Protein AF-A0A1V5R7X0-F1 (afdb_monomer_lite)

Foldseek 3Di:
DFAFDPPFAAEDAAQDPLSVVVCVVVCVVVVCVVNVYDYDYHDCDLQQQDHPDQDDAAAEEEDCHDDFPQCRSPHNRYGYHYDHPLQRVLCRRVVHRDDPVSSCVVVVVPVVPDPDDDDPPPPPPPPSPDPPPPCPPVNVVVVDDPCPDCPDDPVPPPPPPPPPPVPPQVQVVVQKQKDFEDEEEEPAALCQQQPSVPLPPDDDLLVLLQRGNCNPDVCPSVPQDARYEYQYEEAHHDDDLRLSSLSNCVSSRQQEYEYCYYDPSNCQSCLQQLRHYFNFVPCSVPDDGGFMWMQRLPQQWIQTPVGITHTDHDDPVSVLQNNLNHDVSSVVVVVVD

Secondary structure (DSSP, 8-state):
---PPTT---EE--SSHHHHHHHHHTTHHHHHHHTTPEEPPSS-GGGGT-STTPPPTT-EEEESSS---TTTTS-TTSEEEE--HHHHHHHHHHTS---HHHHHHHHTTTTTS--S---TT---------------HHHHHHHS---SS----TTS------S--------TTSSEEEEEEEE--S--BHHHHTTGGGTTT---HHHHHHTTTTTT-TTHHHH--TT-EEEE-SSBTBS---THHHHHHHHTT--EEEES-B-HHHHHHHHHTT-EEEE-HHHHHHPPTT-EEEEETTTTEEEETTEEEE-PPPPHHHHHHHHTTSHHHHHHHHHT-

Structure (mmCIF, N/CA/C/O backbone):
data_AF-A0A1V5R7X0-F1
#
_entry.id   AF-A0A1V5R7X0-F1
#
loop_
_atom_site.group_PDB
_atom_site.id
_atom_site.type_symbol
_atom_site.label_atom_id
_atom_site.label_alt_id
_atom_site.label_comp_id
_atom_site.label_asym_id
_atom_site.label_entity_id
_atom_site.label_seq_id
_atom_site.pdbx_PDB_ins_code
_atom_site.Cartn_x
_atom_site.Cartn_y
_atom_site.Cartn_z
_atom_site.occupancy
_atom_site.B_iso_or_equiv
_atom_site.auth_seq_id
_atom_site.auth_comp_id
_atom_site.auth_asym_id
_atom_site.auth_atom_id
_atom_site.pdbx_PDB_model_num
ATOM 1 N N . MET A 1 1 ? 22.009 -5.375 -35.726 1.00 74.19 1 MET A N 1
ATOM 2 C CA . MET A 1 1 ? 21.582 -4.979 -34.366 1.00 74.19 1 MET A CA 1
ATOM 3 C C . MET A 1 1 ? 20.075 -5.157 -34.287 1.00 74.19 1 MET A C 1
ATOM 5 O O . MET A 1 1 ? 19.435 -4.968 -35.311 1.00 74.19 1 MET A O 1
ATOM 9 N N . ARG A 1 2 ? 19.516 -5.609 -33.159 1.00 87.94 2 ARG A N 1
ATOM 10 C CA . ARG A 1 2 ? 18.056 -5.739 -33.025 1.00 87.94 2 ARG A CA 1
ATOM 11 C C . ARG A 1 2 ? 17.472 -4.472 -32.423 1.00 87.94 2 ARG A C 1
ATOM 13 O O . ARG A 1 2 ? 18.117 -3.864 -31.575 1.00 87.94 2 ARG A O 1
ATOM 20 N N . HIS A 1 3 ? 16.271 -4.129 -32.865 1.00 95.62 3 HIS A N 1
ATOM 21 C CA . HIS A 1 3 ? 15.530 -2.968 -32.397 1.00 95.62 3 HIS A CA 1
ATOM 22 C C . HIS A 1 3 ? 14.325 -3.407 -31.568 1.00 95.62 3 HIS A C 1
ATOM 24 O O . HIS A 1 3 ? 13.852 -4.538 -31.701 1.00 95.62 3 HIS A O 1
ATOM 30 N N . VAL A 1 4 ? 13.863 -2.510 -30.704 1.00 97.19 4 VAL A N 1
ATOM 31 C CA . VAL A 1 4 ? 12.574 -2.624 -30.022 1.00 97.19 4 VAL A CA 1
ATOM 32 C C . VAL A 1 4 ? 11.475 -2.723 -31.085 1.00 97.19 4 VAL A C 1
ATOM 34 O O . VAL A 1 4 ? 11.521 -2.013 -32.091 1.00 97.19 4 VAL A O 1
ATOM 37 N N . ALA A 1 5 ? 10.527 -3.637 -30.886 1.00 97.50 5 ALA A N 1
ATOM 38 C CA . ALA A 1 5 ? 9.441 -3.871 -31.830 1.00 97.50 5 ALA A CA 1
ATOM 39 C C . ALA A 1 5 ? 8.524 -2.645 -31.966 1.00 97.50 5 ALA A C 1
ATOM 41 O O . ALA A 1 5 ? 8.326 -1.886 -31.014 1.00 97.50 5 ALA A O 1
ATOM 42 N N . GLU A 1 6 ? 7.911 -2.483 -33.140 1.00 95.88 6 GLU A N 1
ATOM 43 C CA . GLU A 1 6 ? 6.892 -1.457 -33.357 1.00 95.88 6 GLU A CA 1
ATOM 44 C C . GLU A 1 6 ? 5.726 -1.625 -32.367 1.00 95.88 6 GLU A C 1
ATOM 46 O O . GLU A 1 6 ? 5.343 -2.741 -32.011 1.00 95.88 6 GLU A O 1
ATOM 51 N N . GLY A 1 7 ? 5.195 -0.509 -31.862 1.00 94.25 7 GLY A N 1
ATOM 52 C CA . GLY A 1 7 ? 4.147 -0.516 -30.836 1.00 94.25 7 GLY A CA 1
ATOM 53 C C . GLY A 1 7 ? 4.630 -0.884 -29.426 1.00 94.25 7 GLY A C 1
ATOM 54 O O . GLY A 1 7 ? 3.822 -0.912 -28.503 1.00 94.25 7 GLY A O 1
ATOM 55 N N . THR A 1 8 ? 5.931 -1.130 -29.230 1.00 96.12 8 THR A N 1
ATOM 56 C CA . THR A 1 8 ? 6.534 -1.406 -27.918 1.00 96.12 8 THR A CA 1
ATOM 57 C C . THR A 1 8 ? 7.461 -0.272 -27.499 1.00 96.12 8 THR A C 1
ATOM 59 O O . THR A 1 8 ? 8.187 0.291 -28.315 1.00 96.12 8 THR A O 1
ATOM 62 N N . ARG A 1 9 ? 7.481 0.048 -26.201 1.00 95.69 9 ARG A N 1
ATOM 63 C CA . ARG A 1 9 ? 8.477 0.948 -25.607 1.00 95.69 9 ARG A CA 1
ATOM 64 C C . ARG A 1 9 ? 9.362 0.189 -24.628 1.00 95.69 9 ARG A C 1
ATOM 66 O O . ARG A 1 9 ? 8.873 -0.616 -23.841 1.00 95.69 9 ARG A O 1
ATOM 73 N N . LEU A 1 10 ? 10.661 0.478 -24.653 1.00 96.88 10 LEU A N 1
ATOM 74 C CA . LEU A 1 10 ? 11.630 -0.043 -23.691 1.00 96.88 10 LEU A CA 1
ATOM 75 C C . LEU A 1 10 ? 12.210 1.113 -22.881 1.00 96.88 10 LEU A C 1
ATOM 77 O O . LEU A 1 10 ? 12.800 2.030 -23.447 1.00 96.88 10 LEU A O 1
ATOM 81 N N . LEU A 1 11 ? 12.065 1.043 -21.561 1.00 96.44 11 LEU A N 1
ATOM 82 C CA . LEU A 1 11 ? 12.671 1.979 -20.621 1.00 96.44 11 LEU A CA 1
ATOM 83 C C . LEU A 1 11 ? 13.889 1.320 -19.974 1.00 96.44 11 LEU A C 1
ATOM 85 O O . LEU A 1 11 ? 13.771 0.246 -19.385 1.00 96.44 11 LEU A O 1
ATOM 89 N N . VAL A 1 12 ? 15.043 1.979 -20.047 1.00 96.81 12 VAL A N 1
ATOM 90 C CA . VAL A 1 12 ? 16.251 1.588 -19.310 1.00 96.81 12 VAL A CA 1
ATOM 91 C C . VAL A 1 12 ? 16.515 2.647 -18.252 1.00 96.81 12 VAL A C 1
ATOM 93 O O . VAL A 1 12 ? 16.687 3.819 -18.572 1.00 96.81 12 VAL A O 1
ATOM 96 N N . ILE A 1 13 ? 16.510 2.243 -16.983 1.00 96.00 13 ILE A N 1
ATOM 97 C CA . ILE A 1 13 ? 16.671 3.147 -15.841 1.00 96.00 13 ILE A CA 1
ATOM 98 C C . ILE A 1 13 ? 17.815 2.612 -14.977 1.00 96.00 13 ILE A C 1
ATOM 100 O O . ILE A 1 13 ? 17.648 1.577 -14.328 1.00 96.00 13 ILE A O 1
ATOM 104 N N . PRO A 1 14 ? 18.989 3.264 -14.989 1.00 95.31 14 PRO A N 1
ATOM 105 C CA . PRO A 1 14 ? 20.109 2.868 -14.144 1.00 95.31 14 PRO A CA 1
ATOM 106 C C . PRO A 1 14 ? 19.766 2.986 -12.655 1.00 95.31 14 PRO A C 1
ATOM 108 O O . PRO A 1 14 ? 19.018 3.872 -12.243 1.00 95.31 14 PRO A O 1
ATOM 111 N N . ALA A 1 15 ? 20.345 2.118 -11.827 1.00 92.62 15 ALA A N 1
ATOM 112 C CA . ALA A 1 15 ? 20.087 2.130 -10.386 1.00 92.62 15 ALA A CA 1
ATOM 113 C C . ALA A 1 15 ? 20.722 3.337 -9.668 1.00 92.62 15 ALA A C 1
ATOM 115 O O . ALA A 1 15 ? 20.210 3.780 -8.641 1.00 92.62 15 ALA A O 1
ATOM 116 N N . SER A 1 16 ? 21.823 3.871 -10.203 1.00 94.31 16 SER A N 1
ATOM 117 C CA . SER A 1 16 ? 22.532 5.031 -9.660 1.00 94.31 16 SER A CA 1
ATOM 118 C C . SER A 1 16 ? 23.310 5.772 -10.751 1.00 94.31 16 SER A C 1
ATOM 120 O O . SER A 1 16 ? 23.430 5.288 -11.882 1.00 94.31 16 SER A O 1
ATOM 122 N N . SER A 1 17 ? 23.841 6.947 -10.412 1.00 94.94 17 SER A N 1
ATOM 123 C CA . SER A 1 17 ? 24.708 7.724 -11.304 1.00 94.94 17 SER A CA 1
ATOM 124 C C . SER A 1 17 ? 25.997 6.976 -11.650 1.00 94.94 17 SER A C 1
ATOM 126 O O . SER A 1 17 ? 26.455 7.041 -12.784 1.00 94.94 17 SER A O 1
ATOM 128 N N . GLU A 1 18 ? 26.552 6.212 -10.711 1.00 95.94 18 GLU A N 1
ATOM 129 C CA . GLU A 1 18 ? 27.753 5.402 -10.925 1.00 95.94 18 GLU A CA 1
ATOM 130 C C . GLU A 1 18 ? 27.483 4.236 -11.881 1.00 95.94 18 GLU A C 1
ATOM 132 O O . GLU A 1 18 ? 28.269 3.994 -12.793 1.00 95.94 18 GLU A O 1
ATOM 137 N N . VAL A 1 19 ? 26.339 3.555 -11.733 1.00 95.19 19 VAL A N 1
ATOM 138 C CA . VAL A 1 19 ? 25.926 2.496 -12.670 1.00 95.19 19 VAL A CA 1
ATOM 139 C C . VAL A 1 19 ? 25.692 3.072 -14.066 1.00 95.19 19 VAL A C 1
ATOM 141 O O . VAL A 1 19 ? 26.074 2.450 -15.055 1.00 95.19 19 VAL A O 1
ATOM 144 N N . LEU A 1 20 ? 25.088 4.262 -14.163 1.00 96.56 20 LEU A N 1
ATOM 145 C CA . LEU A 1 20 ? 24.938 4.961 -15.439 1.00 96.56 20 LEU A CA 1
ATOM 146 C C . LEU A 1 20 ? 26.304 5.263 -16.071 1.00 96.56 20 LEU A C 1
ATOM 148 O O . LEU A 1 20 ? 26.493 4.972 -17.249 1.00 96.56 20 LEU A O 1
ATOM 152 N N . GLN A 1 21 ? 27.248 5.804 -15.298 1.00 95.75 21 GLN A N 1
ATOM 153 C CA . GLN A 1 21 ? 28.589 6.138 -15.775 1.00 95.75 21 GLN A CA 1
ATOM 154 C C . GLN A 1 21 ? 29.337 4.895 -16.274 1.00 95.75 21 GLN A C 1
ATOM 156 O O . GLN A 1 21 ? 29.816 4.882 -17.407 1.00 95.75 21 GLN A O 1
ATOM 161 N N . ALA A 1 22 ? 29.346 3.814 -15.491 1.00 95.19 22 ALA A N 1
ATOM 162 C CA . ALA A 1 22 ? 29.967 2.553 -15.891 1.00 95.19 22 ALA A CA 1
ATOM 163 C C . ALA A 1 22 ? 29.320 1.969 -17.162 1.00 95.19 22 ALA A C 1
ATOM 165 O O . ALA A 1 22 ? 30.008 1.493 -18.064 1.00 95.19 22 ALA A O 1
ATOM 166 N N . ALA A 1 23 ? 27.989 2.043 -17.280 1.00 95.62 23 ALA A N 1
ATOM 167 C CA . ALA A 1 23 ? 27.269 1.578 -18.465 1.00 95.62 23 ALA A CA 1
ATOM 168 C C . ALA A 1 23 ? 27.514 2.456 -19.708 1.00 95.62 23 ALA A C 1
ATOM 170 O O . ALA A 1 23 ? 27.437 1.953 -20.833 1.00 95.62 23 ALA A O 1
ATOM 171 N N . LEU A 1 24 ? 27.779 3.756 -19.531 1.00 95.12 24 LEU A N 1
ATOM 172 C CA . LEU A 1 24 ? 28.192 4.662 -20.607 1.00 95.12 24 LEU A CA 1
ATOM 173 C C . LEU A 1 24 ? 29.595 4.306 -21.103 1.00 95.12 24 LEU A C 1
ATOM 175 O O . LEU A 1 24 ? 29.776 4.119 -22.304 1.00 95.12 24 LEU A O 1
ATOM 179 N N . GLU A 1 25 ? 30.553 4.156 -20.188 1.00 96.12 25 GLU A N 1
ATOM 180 C CA . GLU A 1 25 ? 31.944 3.799 -20.498 1.00 96.12 25 GLU A CA 1
ATOM 181 C C . GLU A 1 25 ? 32.047 2.433 -21.188 1.00 96.12 25 GLU A C 1
ATOM 183 O O . GLU A 1 25 ? 32.774 2.286 -22.169 1.00 96.12 25 GLU A O 1
ATOM 188 N N . ALA A 1 26 ? 31.244 1.457 -20.754 1.00 95.19 26 ALA A N 1
ATOM 189 C CA . ALA A 1 26 ? 31.149 0.142 -21.387 1.00 95.19 26 ALA A CA 1
ATOM 190 C C . ALA A 1 26 ? 30.379 0.141 -22.728 1.00 95.19 26 ALA A C 1
ATOM 192 O O . ALA A 1 26 ? 30.278 -0.894 -23.388 1.00 95.19 26 ALA A O 1
ATOM 193 N N . GLY A 1 27 ? 29.787 1.269 -23.142 1.00 96.00 27 GLY A N 1
ATOM 194 C CA . GLY A 1 27 ? 29.009 1.384 -24.382 1.00 96.00 27 GLY A CA 1
ATOM 195 C C . GLY A 1 27 ? 27.621 0.722 -24.343 1.00 96.00 27 GLY A C 1
ATOM 196 O O . GLY A 1 27 ? 26.934 0.641 -25.370 1.00 96.00 27 GLY A O 1
ATOM 197 N N . TYR A 1 28 ? 27.161 0.268 -23.174 1.00 95.81 28 TYR A N 1
ATOM 198 C CA . TYR A 1 28 ? 25.848 -0.360 -23.006 1.00 95.81 28 TYR A CA 1
ATOM 199 C C . TYR A 1 28 ? 24.712 0.631 -23.238 1.00 95.81 28 TYR A C 1
ATOM 201 O O . TYR A 1 28 ? 23.744 0.301 -23.921 1.00 95.81 28 TYR A O 1
ATOM 209 N N . ILE A 1 29 ? 24.839 1.867 -22.747 1.00 96.81 29 ILE A N 1
ATOM 210 C CA . ILE A 1 29 ? 23.821 2.901 -22.981 1.00 96.81 29 ILE A CA 1
ATOM 211 C C . ILE A 1 29 ? 23.680 3.201 -24.474 1.00 96.81 29 ILE A C 1
ATOM 213 O O . ILE A 1 29 ? 22.563 3.206 -24.988 1.00 96.81 29 ILE A O 1
ATOM 217 N N . THR A 1 30 ? 24.794 3.350 -25.194 1.00 95.75 30 THR A N 1
ATOM 218 C CA . THR A 1 30 ? 24.786 3.528 -26.655 1.00 95.75 30 THR A CA 1
ATOM 219 C C . THR A 1 30 ? 24.084 2.361 -27.347 1.00 95.75 30 THR A C 1
ATOM 221 O O . THR A 1 30 ? 23.293 2.571 -28.265 1.00 95.75 30 THR A O 1
ATOM 224 N N . THR A 1 31 ? 24.310 1.135 -26.865 1.00 95.62 31 THR A N 1
ATOM 225 C CA . THR A 1 31 ? 23.639 -0.066 -27.378 1.00 95.62 31 THR A CA 1
ATOM 226 C C . THR A 1 31 ? 22.122 0.001 -27.172 1.00 95.62 31 THR A C 1
ATOM 228 O O . THR A 1 31 ? 21.363 -0.247 -28.107 1.00 95.62 31 THR A O 1
ATOM 231 N N . PHE A 1 32 ? 21.652 0.369 -25.980 1.00 96.19 32 PHE A N 1
ATOM 232 C CA . PHE A 1 32 ? 20.217 0.484 -25.706 1.00 96.19 32 PHE A CA 1
ATOM 233 C C . PHE A 1 32 ? 19.551 1.606 -26.508 1.00 96.19 32 PHE A C 1
ATOM 235 O O . PHE A 1 32 ? 18.485 1.389 -27.084 1.00 96.19 32 PHE A O 1
ATOM 242 N N . LEU A 1 33 ? 20.191 2.773 -26.608 1.00 96.56 33 LEU A N 1
ATOM 243 C CA . LEU A 1 33 ? 19.673 3.899 -27.388 1.00 96.56 33 LEU A CA 1
ATOM 244 C C . LEU A 1 33 ? 19.570 3.551 -28.878 1.00 96.56 33 LEU A C 1
ATOM 246 O O . LEU A 1 33 ? 18.531 3.780 -29.490 1.0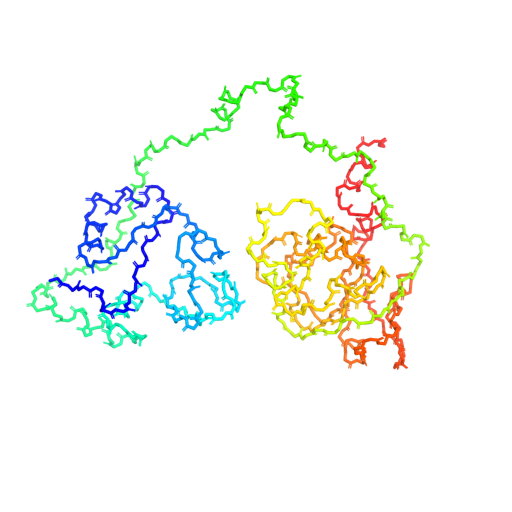0 96.56 33 LEU A O 1
ATOM 250 N N . ALA A 1 34 ? 20.600 2.924 -29.454 1.00 96.25 34 ALA A N 1
ATOM 251 C CA . ALA A 1 34 ? 20.571 2.492 -30.850 1.00 96.25 34 ALA A CA 1
ATOM 252 C C . ALA A 1 34 ? 19.519 1.398 -31.115 1.00 96.25 34 ALA A C 1
ATOM 254 O O . ALA A 1 34 ? 18.987 1.317 -32.220 1.00 96.25 34 ALA A O 1
ATOM 255 N N . ALA A 1 35 ? 19.160 0.592 -30.110 1.00 96.50 35 ALA A N 1
ATOM 256 C CA . ALA A 1 35 ? 18.052 -0.359 -30.204 1.00 96.50 35 ALA A CA 1
ATOM 257 C C . ALA A 1 35 ? 16.663 0.312 -30.143 1.00 96.50 35 ALA A C 1
ATOM 259 O O . ALA A 1 35 ? 15.668 -0.357 -30.407 1.00 96.50 35 ALA A O 1
ATOM 260 N N . GLY A 1 36 ? 16.571 1.610 -29.836 1.00 96.75 36 GLY A N 1
ATOM 261 C CA . GLY A 1 36 ? 15.307 2.345 -29.702 1.00 96.75 36 GLY A CA 1
ATOM 262 C C . GLY A 1 36 ? 14.765 2.411 -28.271 1.00 96.75 36 GLY A C 1
ATOM 263 O O . GLY A 1 36 ? 13.594 2.729 -28.074 1.00 96.75 36 GLY A O 1
ATOM 264 N N . ALA A 1 37 ? 15.586 2.099 -27.263 1.00 96.81 37 ALA A N 1
ATOM 265 C CA . ALA A 1 37 ? 15.199 2.279 -25.870 1.00 96.81 37 ALA A CA 1
ATOM 266 C C . ALA A 1 37 ? 15.238 3.758 -25.459 1.00 96.81 37 ALA A C 1
ATOM 268 O O . ALA A 1 37 ? 16.035 4.547 -25.965 1.00 96.81 37 ALA A O 1
ATOM 269 N N . MET A 1 38 ? 14.420 4.112 -24.474 1.00 95.56 38 MET A N 1
ATOM 270 C CA . MET A 1 38 ? 14.446 5.412 -23.814 1.00 95.56 38 MET A CA 1
ATOM 271 C C . MET A 1 38 ? 15.203 5.293 -22.488 1.00 95.56 38 MET A C 1
ATOM 273 O O . MET A 1 38 ? 14.965 4.371 -21.704 1.00 95.56 38 MET A O 1
ATOM 277 N N . LEU A 1 39 ? 16.106 6.238 -22.231 1.00 95.19 39 LEU A N 1
ATOM 278 C CA . LEU A 1 39 ? 16.883 6.301 -20.995 1.00 95.19 39 LEU A CA 1
ATOM 279 C C . LEU A 1 39 ? 16.151 7.157 -19.954 1.00 95.19 39 LEU A C 1
ATOM 281 O O . LEU A 1 39 ? 15.844 8.320 -20.210 1.00 95.19 39 LEU A O 1
ATOM 285 N N . GLY A 1 40 ? 15.885 6.591 -18.778 1.00 92.75 40 GLY A N 1
ATOM 286 C CA . GLY A 1 40 ? 15.382 7.336 -17.625 1.00 92.75 40 GLY A CA 1
ATOM 287 C C . GLY A 1 40 ? 16.507 7.858 -16.732 1.00 92.75 40 GLY A C 1
ATOM 288 O O . GLY A 1 40 ? 17.641 7.379 -16.777 1.00 92.75 40 GLY A O 1
ATOM 289 N N . THR A 1 41 ? 16.185 8.829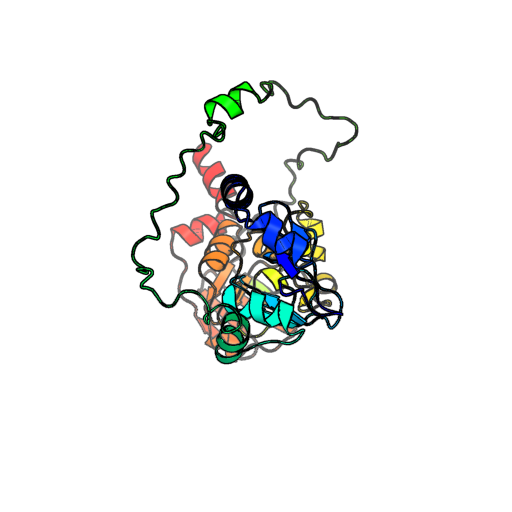 -15.877 1.00 92.00 41 THR A N 1
ATOM 290 C CA . THR A 1 41 ? 17.116 9.312 -14.847 1.00 92.00 41 THR A CA 1
ATOM 291 C C . THR A 1 41 ? 17.370 8.221 -13.806 1.00 92.00 41 THR A C 1
ATOM 293 O O . THR A 1 41 ? 16.399 7.563 -13.416 1.00 92.00 41 THR A O 1
ATOM 296 N N . PRO A 1 42 ? 18.601 8.071 -13.286 1.00 94.06 42 PRO A N 1
ATOM 297 C CA . PRO A 1 42 ? 18.871 7.096 -12.241 1.00 94.06 42 PRO A CA 1
ATOM 298 C C . PRO A 1 42 ? 17.925 7.232 -11.043 1.00 94.06 42 PRO A C 1
ATOM 300 O O . PRO A 1 42 ? 17.714 8.334 -10.533 1.00 94.06 42 PRO A O 1
ATOM 303 N N . GLY A 1 43 ? 17.331 6.118 -10.613 1.00 89.88 43 GLY A N 1
ATOM 304 C CA . GLY A 1 43 ? 16.359 6.099 -9.521 1.00 89.88 43 GLY A CA 1
ATOM 305 C C . GLY A 1 43 ? 15.218 5.108 -9.736 1.00 89.88 43 GLY A C 1
ATOM 306 O O . GLY A 1 43 ? 15.305 4.181 -10.534 1.00 89.88 43 GLY A O 1
ATOM 307 N N . CYS A 1 44 ? 14.122 5.294 -8.997 1.00 88.75 44 CYS A N 1
ATOM 308 C CA . CYS A 1 44 ? 13.013 4.334 -8.987 1.00 88.75 44 CYS A CA 1
ATOM 309 C C . CYS A 1 44 ? 12.163 4.348 -10.270 1.00 88.75 44 CYS A C 1
ATOM 311 O O . CYS A 1 44 ? 11.638 3.307 -10.666 1.00 88.75 44 CYS A O 1
ATOM 313 N N . GLY A 1 45 ? 11.985 5.517 -10.897 1.00 89.62 45 GLY A N 1
ATOM 314 C CA . GLY A 1 45 ? 11.132 5.672 -12.078 1.00 89.62 45 GLY A CA 1
ATOM 315 C C . GLY A 1 45 ? 9.697 5.140 -11.872 1.00 89.62 45 GLY A C 1
ATOM 316 O O . GLY A 1 45 ? 9.157 5.246 -10.763 1.00 89.62 45 GLY A O 1
ATOM 317 N N . PRO A 1 46 ? 9.089 4.500 -12.890 1.00 91.38 46 PRO A N 1
ATOM 318 C CA . PRO A 1 46 ? 7.706 4.036 -12.830 1.00 91.38 46 PRO A CA 1
ATOM 319 C C . PRO A 1 46 ? 7.498 2.856 -11.874 1.00 91.38 46 PRO A C 1
ATOM 321 O O . PRO A 1 46 ? 6.360 2.565 -11.526 1.00 91.38 46 PRO A O 1
ATOM 324 N N . CYS A 1 47 ? 8.560 2.212 -11.368 1.00 90.12 47 CYS A N 1
ATOM 325 C CA . CYS A 1 47 ? 8.470 1.097 -10.410 1.00 90.12 47 CYS A CA 1
ATOM 326 C C . CYS A 1 47 ? 7.667 1.445 -9.140 1.00 90.12 47 CYS A C 1
ATOM 328 O O . CYS A 1 47 ? 7.049 0.575 -8.518 1.00 90.12 47 CYS A O 1
ATOM 330 N N . MET A 1 48 ? 7.682 2.718 -8.739 1.00 86.44 48 MET A N 1
ATOM 331 C CA . MET A 1 48 ? 6.926 3.234 -7.592 1.00 86.44 48 MET A CA 1
ATOM 332 C C . MET A 1 48 ? 5.681 4.043 -7.980 1.00 86.44 48 MET A C 1
ATOM 334 O O . MET A 1 48 ? 5.078 4.649 -7.097 1.00 86.44 48 MET A O 1
ATOM 338 N N . GLY A 1 49 ? 5.340 4.070 -9.271 1.00 86.56 49 GLY A N 1
ATOM 339 C CA . GLY A 1 49 ? 4.186 4.775 -9.823 1.00 86.56 49 GLY A CA 1
ATOM 340 C C . GLY A 1 49 ? 4.360 6.268 -10.057 1.00 86.56 49 GLY A C 1
ATOM 341 O O . GLY A 1 49 ? 3.367 6.978 -10.137 1.00 86.56 49 GLY A O 1
ATOM 342 N N . ASN A 1 50 ? 5.605 6.730 -10.191 1.00 81.94 50 ASN A N 1
ATOM 343 C CA . ASN A 1 50 ? 5.949 8.127 -10.438 1.00 81.94 50 ASN A CA 1
ATOM 344 C C . ASN A 1 50 ? 6.866 8.258 -11.662 1.00 81.94 50 ASN A C 1
ATOM 346 O O . ASN A 1 50 ? 7.427 7.273 -12.140 1.00 81.94 50 ASN A O 1
ATOM 350 N N . HIS A 1 51 ? 7.103 9.505 -12.081 1.00 83.06 51 HIS A N 1
ATOM 351 C CA . HIS A 1 51 ? 8.086 9.871 -13.108 1.00 83.06 51 HIS A CA 1
ATOM 352 C C . HIS A 1 51 ? 7.764 9.333 -14.518 1.00 83.06 51 HIS A C 1
ATOM 354 O O . HIS A 1 51 ? 6.688 8.797 -14.779 1.00 83.06 51 HIS A O 1
ATOM 360 N N . LEU A 1 52 ? 8.684 9.539 -15.463 1.00 84.56 52 LEU A N 1
ATOM 361 C CA . LEU A 1 52 ? 8.561 9.107 -16.850 1.00 84.56 52 LEU A CA 1
ATOM 362 C C . LEU A 1 52 ? 8.417 7.582 -16.936 1.00 84.56 52 LEU A C 1
ATOM 364 O O . LEU A 1 52 ? 9.253 6.839 -16.424 1.00 84.56 52 LEU A O 1
ATOM 368 N N . GLY A 1 53 ? 7.385 7.130 -17.651 1.00 88.94 53 GLY A N 1
ATOM 369 C CA . GLY A 1 53 ? 7.154 5.709 -17.910 1.00 88.94 53 GLY A CA 1
ATOM 370 C C . GLY A 1 53 ? 5.954 5.097 -17.194 1.00 88.94 53 GLY A C 1
ATOM 371 O O . GLY A 1 53 ? 5.799 3.881 -17.257 1.00 88.94 53 GLY A O 1
ATOM 372 N N . ILE A 1 54 ? 5.107 5.903 -16.538 1.00 93.38 54 ILE A N 1
ATOM 373 C CA . ILE A 1 54 ? 3.813 5.430 -16.021 1.00 93.38 54 ILE A CA 1
ATOM 374 C C . ILE A 1 54 ? 3.016 4.774 -17.174 1.00 93.38 54 ILE A C 1
ATOM 376 O O . ILE A 1 54 ? 2.990 5.329 -18.284 1.00 93.38 54 ILE A O 1
ATOM 380 N N . PRO A 1 55 ? 2.420 3.584 -16.969 1.00 94.69 55 PRO A N 1
ATOM 381 C CA . PRO A 1 55 ? 1.655 2.885 -17.998 1.00 94.69 55 PRO A CA 1
ATOM 382 C C . PRO A 1 55 ? 0.344 3.590 -18.358 1.00 94.69 55 PRO A C 1
ATOM 384 O O . PRO A 1 55 ? -0.332 4.142 -17.488 1.00 94.69 55 PRO A O 1
ATOM 387 N N . ALA A 1 56 ? -0.038 3.536 -19.631 1.00 93.88 56 ALA A N 1
ATOM 388 C CA . ALA A 1 56 ? -1.353 3.948 -20.104 1.00 93.88 56 ALA A CA 1
ATOM 389 C C . ALA A 1 56 ? -2.422 2.882 -19.801 1.00 93.88 56 ALA A C 1
ATOM 391 O O . ALA A 1 56 ? -2.120 1.743 -19.436 1.00 93.88 56 ALA A O 1
ATOM 392 N N . ASN A 1 57 ? -3.691 3.252 -19.970 1.00 95.12 57 ASN A N 1
ATOM 393 C CA . ASN A 1 57 ? -4.816 2.344 -19.759 1.00 95.12 57 ASN A CA 1
ATOM 394 C C . ASN A 1 57 ? -4.744 1.157 -20.724 1.00 95.12 57 ASN A C 1
ATOM 396 O O . ASN A 1 57 ? -4.538 1.342 -21.923 1.00 95.12 57 ASN A O 1
ATOM 400 N N . GLY A 1 58 ? -4.908 -0.061 -20.200 1.00 94.56 58 GLY A N 1
ATOM 401 C CA . GLY A 1 58 ? -4.811 -1.295 -20.981 1.00 94.56 58 GLY A CA 1
ATOM 402 C C . GLY A 1 58 ? -3.389 -1.667 -21.420 1.00 94.56 58 GLY A C 1
ATOM 403 O O . GLY A 1 58 ? -3.212 -2.691 -22.080 1.00 94.56 58 GLY A O 1
ATOM 404 N N . GLU A 1 59 ? -2.365 -0.887 -21.057 1.00 95.31 59 GLU A N 1
ATOM 405 C CA . GLU A 1 59 ? -0.980 -1.207 -21.399 1.00 95.31 59 GLU A CA 1
ATOM 406 C C . GLU A 1 59 ? -0.506 -2.451 -20.633 1.00 95.31 59 GLU A C 1
ATOM 408 O O . GLU A 1 59 ? -0.757 -2.616 -19.434 1.00 95.31 59 GLU A O 1
ATOM 413 N N . THR A 1 60 ? 0.204 -3.335 -21.337 1.00 96.88 60 THR A N 1
ATOM 414 C CA . THR A 1 60 ? 0.864 -4.504 -20.750 1.00 96.88 60 THR A CA 1
ATOM 415 C C . THR A 1 60 ? 2.347 -4.219 -20.564 1.00 96.88 60 THR A C 1
ATOM 417 O O . THR A 1 60 ? 3.066 -3.960 -21.525 1.00 96.88 60 THR A O 1
ATOM 420 N N . VAL A 1 61 ? 2.815 -4.311 -19.323 1.00 96.94 61 VAL A N 1
ATOM 421 C CA . VAL A 1 61 ? 4.197 -4.044 -18.929 1.00 96.94 61 VAL A CA 1
ATOM 422 C C . VAL A 1 61 ? 4.848 -5.325 -18.438 1.00 96.94 61 VAL A C 1
ATOM 424 O O . VAL A 1 61 ? 4.319 -6.002 -17.559 1.00 96.94 61 VAL A O 1
ATOM 427 N N . ILE A 1 62 ? 6.040 -5.622 -18.949 1.00 97.50 62 ILE A N 1
ATOM 428 C CA . ILE A 1 62 ? 6.952 -6.604 -18.361 1.00 97.50 62 ILE A CA 1
ATOM 429 C C . ILE A 1 62 ? 8.161 -5.867 -17.780 1.00 97.50 62 ILE A C 1
ATOM 431 O O . ILE A 1 62 ? 8.781 -5.048 -18.456 1.00 97.50 62 ILE A O 1
ATOM 435 N N . SER A 1 63 ? 8.476 -6.104 -16.509 1.00 96.06 63 SER A N 1
ATOM 436 C CA . SER A 1 63 ? 9.437 -5.298 -15.755 1.00 96.06 63 SER A CA 1
ATOM 437 C C . SER A 1 63 ? 10.421 -6.143 -14.959 1.00 96.06 63 SER A C 1
ATOM 439 O O . SER A 1 63 ? 10.096 -7.228 -14.484 1.00 96.06 63 SER A O 1
ATOM 441 N N . THR A 1 64 ? 11.618 -5.595 -14.763 1.00 96.12 64 THR A N 1
ATOM 442 C CA . THR A 1 64 ? 12.650 -6.117 -13.857 1.00 96.12 64 THR A CA 1
ATOM 443 C C . THR A 1 64 ? 12.468 -5.648 -12.410 1.00 96.12 64 THR A C 1
ATOM 445 O O . THR A 1 64 ? 13.329 -5.888 -11.564 1.00 96.12 64 THR A O 1
ATOM 448 N N . ALA A 1 65 ? 11.365 -4.953 -12.116 1.00 93.94 65 ALA A N 1
ATOM 449 C CA . ALA A 1 65 ? 10.971 -4.580 -10.766 1.00 93.94 65 ALA A CA 1
ATOM 450 C C . ALA A 1 65 ? 10.658 -5.811 -9.891 1.00 93.94 65 ALA A C 1
ATOM 452 O O . ALA A 1 65 ? 10.636 -6.954 -10.338 1.00 93.94 65 ALA A O 1
ATOM 453 N N . ASN A 1 66 ? 10.378 -5.566 -8.612 1.00 90.44 66 ASN A N 1
ATOM 454 C CA . ASN A 1 66 ? 10.110 -6.608 -7.619 1.00 90.44 66 ASN A CA 1
ATOM 455 C C . ASN A 1 66 ? 8.633 -6.716 -7.202 1.00 90.44 66 ASN A C 1
ATOM 457 O O . ASN A 1 66 ? 8.302 -7.551 -6.362 1.00 90.44 66 ASN A O 1
ATOM 461 N N . ARG A 1 67 ? 7.750 -5.851 -7.722 1.00 88.75 67 ARG A N 1
ATOM 462 C CA . ARG A 1 67 ? 6.335 -5.767 -7.326 1.00 88.75 67 ARG A CA 1
ATOM 463 C C . ARG A 1 67 ? 5.448 -5.405 -8.509 1.00 88.75 67 ARG A C 1
ATOM 465 O O . ARG A 1 67 ? 5.804 -4.537 -9.299 1.00 88.75 67 ARG A O 1
ATOM 472 N N . ASN A 1 68 ? 4.270 -6.015 -8.566 1.00 92.94 68 ASN A N 1
ATOM 473 C CA . ASN A 1 68 ? 3.293 -5.835 -9.640 1.00 92.94 68 ASN A CA 1
ATOM 474 C C . ASN A 1 68 ? 1.839 -5.787 -9.137 1.00 92.94 68 ASN A C 1
ATOM 476 O O . ASN A 1 68 ? 0.926 -6.225 -9.833 1.00 92.94 68 ASN A O 1
ATOM 480 N N . PHE A 1 69 ? 1.609 -5.267 -7.927 1.00 87.88 69 PHE A N 1
ATOM 481 C CA . PHE A 1 69 ? 0.247 -5.039 -7.437 1.00 87.88 69 PHE A CA 1
ATOM 482 C C . PHE A 1 69 ? -0.535 -4.135 -8.399 1.00 87.88 69 PHE A C 1
ATOM 484 O O . PHE A 1 69 ? 0.043 -3.259 -9.050 1.00 87.88 69 PHE A O 1
ATOM 491 N N . ARG A 1 70 ? -1.858 -4.309 -8.460 1.00 87.19 70 ARG A N 1
ATOM 492 C CA . ARG A 1 70 ? -2.731 -3.409 -9.221 1.00 87.19 70 ARG A CA 1
ATOM 493 C C . ARG A 1 70 ? -2.501 -1.964 -8.760 1.00 87.19 70 ARG A C 1
ATOM 495 O O . ARG A 1 70 ? -2.488 -1.702 -7.563 1.00 87.19 70 ARG A O 1
ATOM 502 N N . GLY A 1 71 ? -2.256 -1.054 -9.705 1.00 85.62 71 GLY A N 1
ATOM 503 C CA . GLY A 1 71 ? -1.955 0.355 -9.419 1.00 85.62 71 GLY A CA 1
ATOM 504 C C . GLY A 1 71 ? -0.500 0.655 -9.042 1.00 85.62 71 GLY A C 1
ATOM 505 O O . GLY A 1 71 ? -0.126 1.821 -8.956 1.00 85.62 71 GLY A O 1
ATOM 506 N N . ARG A 1 72 ? 0.370 -0.356 -8.882 1.00 88.06 72 ARG A N 1
ATOM 507 C CA . ARG A 1 72 ? 1.746 -0.170 -8.381 1.00 88.06 72 ARG A CA 1
ATOM 508 C C . ARG A 1 72 ? 2.582 0.803 -9.210 1.00 88.06 72 ARG A C 1
ATOM 510 O O . ARG A 1 72 ? 3.367 1.563 -8.651 1.00 88.06 72 ARG A O 1
ATOM 517 N N . MET A 1 73 ? 2.433 0.757 -10.531 1.00 91.56 73 MET A N 1
ATOM 518 C CA . MET A 1 73 ? 3.134 1.657 -11.449 1.00 91.56 73 MET A CA 1
ATOM 519 C C . MET A 1 73 ? 2.326 2.921 -11.771 1.00 91.56 73 MET A C 1
ATOM 521 O O . MET A 1 73 ? 2.567 3.557 -12.789 1.00 91.56 73 MET A O 1
ATOM 525 N N . GLY A 1 74 ? 1.405 3.320 -10.888 1.00 88.50 74 GLY A N 1
ATOM 526 C CA . GLY A 1 74 ? 0.669 4.586 -10.966 1.00 88.50 74 GLY A CA 1
ATOM 527 C C . GLY A 1 74 ? -0.636 4.510 -11.758 1.00 88.50 74 GLY A C 1
ATOM 528 O O . GLY A 1 74 ? -1.400 5.469 -11.741 1.00 88.50 74 GLY A O 1
ATOM 529 N N . ASN A 1 75 ? -0.917 3.377 -12.411 1.00 89.00 75 ASN A N 1
ATOM 530 C CA . ASN A 1 75 ? -2.152 3.152 -13.158 1.00 89.00 75 ASN A CA 1
ATOM 531 C C . ASN A 1 75 ? -2.789 1.792 -12.796 1.00 89.00 75 ASN A C 1
ATOM 533 O O . ASN A 1 75 ? -2.164 0.751 -13.028 1.00 89.00 75 ASN A O 1
ATOM 537 N N . PRO A 1 76 ? -4.008 1.763 -12.221 1.00 87.19 76 PRO A N 1
ATOM 538 C CA . PRO A 1 76 ? -4.710 0.527 -11.867 1.00 87.19 76 PRO A CA 1
ATOM 539 C C . PRO A 1 76 ? -5.357 -0.206 -13.056 1.00 87.19 76 PRO A C 1
ATOM 541 O O . PRO A 1 76 ? -5.850 -1.320 -12.865 1.00 87.19 76 PRO A O 1
ATOM 544 N N . GLU A 1 77 ? -5.361 0.391 -14.251 1.00 90.81 77 GLU A N 1
ATOM 545 C CA . GLU A 1 77 ? -5.897 -0.183 -15.497 1.00 90.81 77 GLU A CA 1
ATOM 546 C C . GLU A 1 77 ? -4.817 -0.833 -16.382 1.00 90.81 77 GLU A C 1
ATOM 548 O O . GLU A 1 77 ? -5.112 -1.316 -17.475 1.00 90.81 77 GLU A O 1
ATOM 553 N N . ALA A 1 78 ? -3.562 -0.854 -15.925 1.00 93.75 78 ALA A N 1
ATOM 554 C CA . ALA A 1 78 ? -2.453 -1.510 -16.611 1.00 93.75 78 ALA A CA 1
ATOM 555 C C . ALA A 1 78 ? -2.188 -2.921 -16.062 1.00 93.75 78 ALA A C 1
ATOM 557 O O . ALA A 1 78 ? -2.405 -3.204 -14.881 1.00 93.75 78 ALA A O 1
ATOM 558 N N . SER A 1 79 ? -1.661 -3.801 -16.917 1.00 95.19 79 SER A N 1
ATOM 559 C CA . SER A 1 79 ? -1.263 -5.165 -16.542 1.00 95.19 79 SER A CA 1
ATOM 560 C C . SER A 1 79 ? 0.250 -5.249 -16.373 1.00 95.19 79 SER A C 1
ATOM 562 O O . SER A 1 79 ? 0.991 -4.926 -17.297 1.00 95.19 79 SER A O 1
ATOM 564 N N . ILE A 1 80 ? 0.722 -5.683 -15.201 1.00 96.19 80 ILE A N 1
ATOM 565 C CA . ILE A 1 80 ? 2.147 -5.646 -14.844 1.00 96.19 80 ILE A CA 1
ATOM 566 C C . ILE A 1 80 ? 2.654 -7.063 -14.547 1.00 96.19 80 ILE A C 1
ATOM 568 O O . ILE A 1 80 ? 2.155 -7.755 -13.657 1.00 96.19 80 ILE A O 1
ATOM 572 N N . TYR A 1 81 ? 3.701 -7.466 -15.258 1.00 96.88 81 TYR A N 1
ATOM 573 C CA . TYR A 1 81 ? 4.377 -8.754 -15.133 1.00 96.88 81 TYR A CA 1
ATOM 574 C C . TYR A 1 81 ? 5.839 -8.548 -14.747 1.00 96.88 81 TYR A C 1
ATOM 576 O O . TYR A 1 81 ? 6.471 -7.574 -15.159 1.00 96.88 81 TYR A O 1
ATOM 584 N N . LEU A 1 82 ? 6.389 -9.472 -13.961 1.00 96.88 82 LEU A N 1
ATOM 585 C CA . LEU A 1 82 ? 7.780 -9.421 -13.518 1.00 96.88 82 LEU A CA 1
ATOM 586 C C . LEU A 1 82 ? 8.598 -10.500 -14.218 1.00 96.88 82 LEU A C 1
ATOM 588 O O . LEU A 1 82 ? 8.149 -11.640 -14.340 1.00 96.88 82 LEU A O 1
ATOM 592 N N . ALA A 1 83 ? 9.799 -10.148 -14.664 1.00 96.44 83 ALA A N 1
ATOM 593 C CA . ALA A 1 83 ? 10.725 -11.088 -15.277 1.00 96.44 83 ALA A CA 1
ATOM 594 C C . ALA A 1 83 ? 12.182 -10.635 -15.111 1.00 96.44 83 ALA A C 1
ATOM 596 O O . ALA A 1 83 ? 12.470 -9.506 -14.715 1.00 96.44 83 ALA A O 1
ATOM 597 N N . SER A 1 84 ? 13.122 -11.525 -15.432 1.00 95.31 84 SER A N 1
ATOM 598 C CA . SER A 1 84 ? 14.544 -11.182 -15.433 1.00 95.31 84 SER A CA 1
ATOM 599 C C . SER A 1 84 ? 14.878 -10.161 -16.535 1.00 95.31 84 SER A C 1
ATOM 601 O O . SER A 1 84 ? 14.179 -10.106 -17.555 1.00 95.31 84 SER A O 1
ATOM 603 N N . PRO A 1 85 ? 15.981 -9.399 -16.400 1.00 94.44 85 PRO A N 1
ATOM 604 C CA . PRO A 1 85 ? 16.413 -8.448 -17.426 1.00 94.44 85 PRO A CA 1
ATOM 605 C C . PRO A 1 85 ? 16.524 -9.049 -18.831 1.00 94.44 85 PRO A C 1
ATOM 607 O O . PRO A 1 85 ? 16.106 -8.421 -19.801 1.00 94.44 85 PRO A O 1
ATOM 610 N N . ALA A 1 86 ? 17.008 -10.289 -18.947 1.00 93.19 86 ALA A N 1
ATOM 611 C CA . ALA A 1 86 ? 17.138 -10.973 -20.231 1.00 93.19 86 ALA A CA 1
ATOM 612 C C . ALA A 1 86 ? 15.778 -11.233 -20.906 1.00 93.19 86 ALA A C 1
ATOM 614 O O . ALA A 1 86 ? 15.632 -11.014 -22.108 1.00 93.19 86 ALA A O 1
ATOM 615 N N . VAL A 1 87 ? 14.770 -11.660 -20.137 1.00 95.94 87 VAL A N 1
ATOM 616 C CA . VAL A 1 87 ? 13.414 -11.907 -20.655 1.00 95.94 87 VAL A CA 1
ATOM 617 C C . VAL A 1 87 ? 12.720 -10.596 -21.018 1.00 95.94 87 VAL A C 1
ATOM 619 O O . VAL A 1 87 ? 12.063 -10.531 -22.056 1.00 95.94 87 VAL A O 1
ATOM 622 N N . VAL A 1 88 ? 12.899 -9.534 -20.225 1.00 97.25 88 VAL A N 1
ATOM 623 C CA . VAL A 1 88 ? 12.372 -8.195 -20.543 1.00 97.25 88 VAL A CA 1
ATOM 624 C C . VAL A 1 88 ? 12.977 -7.669 -21.847 1.00 97.25 88 VAL A C 1
ATOM 626 O O . VAL A 1 88 ? 12.237 -7.248 -22.734 1.00 97.25 88 VAL A O 1
ATOM 629 N N . ALA A 1 89 ? 14.300 -7.762 -22.012 1.00 94.69 89 ALA A N 1
ATOM 630 C CA . ALA A 1 89 ? 14.981 -7.330 -23.232 1.00 94.69 89 ALA A CA 1
ATOM 631 C C . ALA A 1 89 ? 14.529 -8.127 -24.468 1.00 94.69 89 ALA A C 1
ATOM 633 O O . ALA A 1 89 ? 14.251 -7.541 -25.513 1.00 94.69 89 ALA A O 1
ATOM 634 N N . ALA A 1 90 ? 14.397 -9.453 -24.349 1.00 95.25 90 ALA A N 1
ATOM 635 C CA . ALA A 1 90 ? 13.869 -10.284 -25.429 1.00 95.25 90 ALA A CA 1
ATOM 636 C C . ALA A 1 90 ? 12.415 -9.915 -25.770 1.00 95.25 90 ALA A C 1
ATOM 638 O O . ALA A 1 90 ? 12.082 -9.770 -26.942 1.00 95.25 90 ALA A O 1
ATOM 639 N N . SER A 1 91 ? 11.570 -9.697 -24.759 1.00 97.06 91 SER A N 1
ATOM 640 C CA . SER A 1 91 ? 10.167 -9.303 -24.949 1.00 97.06 91 SER A CA 1
ATOM 641 C C . SER A 1 91 ? 10.042 -7.964 -25.681 1.00 97.06 91 SER A C 1
ATOM 643 O O . SER A 1 91 ? 9.225 -7.835 -26.589 1.00 97.06 91 SER A O 1
ATOM 645 N N . ALA A 1 92 ? 10.900 -6.993 -25.347 1.00 96.81 92 ALA A N 1
ATOM 646 C CA . ALA A 1 92 ? 10.928 -5.688 -26.005 1.00 96.81 92 ALA A CA 1
ATOM 647 C C . ALA A 1 92 ? 11.268 -5.782 -27.501 1.00 96.81 92 ALA A C 1
ATOM 649 O O . ALA A 1 92 ? 10.707 -5.057 -28.317 1.00 96.81 92 ALA A O 1
ATOM 650 N N . VAL A 1 93 ? 12.167 -6.697 -27.869 1.00 95.81 93 VAL A N 1
ATOM 651 C CA . VAL A 1 93 ? 12.531 -6.970 -29.268 1.00 95.81 93 VAL A CA 1
ATOM 652 C C . VAL A 1 93 ? 11.429 -7.736 -30.009 1.00 95.81 93 VAL A C 1
ATOM 654 O O . VAL A 1 93 ? 11.265 -7.563 -31.211 1.00 95.81 93 VAL A O 1
ATOM 657 N N . LEU A 1 94 ? 10.681 -8.594 -29.313 1.00 95.38 94 LEU A N 1
ATOM 658 C CA . LEU A 1 94 ? 9.621 -9.419 -29.905 1.00 95.38 94 LEU A CA 1
ATOM 659 C C . LEU A 1 94 ? 8.277 -8.695 -30.038 1.00 95.38 94 LEU A C 1
ATOM 661 O O . LEU A 1 94 ? 7.438 -9.138 -30.817 1.00 95.38 94 LEU A O 1
ATOM 665 N N . GLY A 1 95 ? 8.039 -7.651 -29.241 1.00 96.06 95 GLY A N 1
ATOM 666 C CA . GLY A 1 95 ? 6.747 -6.961 -29.154 1.00 96.06 95 GLY A CA 1
ATOM 667 C C . GLY A 1 95 ? 5.654 -7.749 -28.427 1.00 96.06 95 GLY A C 1
ATOM 668 O O . GLY A 1 95 ? 4.477 -7.413 -28.498 1.00 96.06 95 GLY A O 1
ATOM 669 N N . ARG A 1 96 ? 6.037 -8.819 -27.723 1.00 95.88 96 ARG A N 1
ATOM 670 C CA . ARG A 1 96 ? 5.165 -9.650 -26.883 1.00 95.88 96 ARG A CA 1
ATOM 671 C C . ARG A 1 96 ? 5.945 -10.169 -25.682 1.00 95.88 96 ARG A C 1
ATOM 673 O O . ARG A 1 96 ? 7.171 -10.246 -25.732 1.00 95.88 96 ARG A O 1
ATOM 680 N N . ILE A 1 97 ? 5.242 -10.600 -24.634 1.00 96.12 97 ILE A N 1
ATOM 681 C CA . ILE A 1 97 ? 5.876 -11.288 -23.502 1.00 96.12 97 ILE A CA 1
ATOM 682 C C . ILE A 1 97 ? 6.538 -12.577 -24.011 1.00 96.12 97 ILE A C 1
ATOM 684 O O . ILE A 1 97 ? 5.885 -13.466 -24.567 1.00 96.12 97 ILE A O 1
ATOM 688 N N . GLY A 1 98 ? 7.860 -12.626 -23.873 1.00 92.19 98 GLY A N 1
ATOM 689 C CA . GLY A 1 98 ? 8.708 -13.742 -24.266 1.00 92.19 98 GLY A CA 1
ATOM 690 C C . GLY A 1 98 ? 8.977 -14.709 -23.117 1.00 92.19 98 GLY A C 1
ATOM 691 O O . GLY A 1 98 ? 8.753 -14.424 -21.943 1.00 92.19 98 GLY A O 1
ATOM 692 N N . THR A 1 99 ? 9.503 -15.871 -23.476 1.00 90.75 99 THR A N 1
ATOM 693 C CA . THR A 1 99 ? 9.929 -16.940 -22.572 1.00 90.75 99 THR A CA 1
ATOM 694 C C . THR A 1 99 ? 11.452 -17.065 -22.558 1.00 90.75 99 THR A C 1
ATOM 696 O O . THR A 1 99 ? 12.159 -16.457 -23.363 1.00 90.75 99 THR A O 1
ATOM 699 N N . ILE A 1 100 ? 11.993 -17.914 -21.681 1.00 87.44 100 ILE A N 1
ATOM 700 C CA . ILE A 1 100 ? 13.434 -18.206 -21.670 1.00 87.44 100 ILE A CA 1
ATOM 701 C C . ILE A 1 100 ? 13.932 -18.817 -22.994 1.00 87.44 100 ILE A C 1
ATOM 703 O O . ILE A 1 100 ? 15.070 -18.582 -23.400 1.00 87.44 100 ILE A O 1
ATOM 707 N N . SER A 1 101 ? 13.080 -19.561 -23.704 1.00 88.12 101 SER A N 1
ATOM 708 C CA . SER A 1 101 ? 13.396 -20.100 -25.031 1.00 88.12 101 SER A CA 1
ATOM 709 C C . SER A 1 101 ? 13.536 -18.985 -26.064 1.00 88.12 101 SER A C 1
ATOM 711 O O . SER A 1 101 ? 14.442 -19.018 -26.897 1.00 88.12 101 SER A O 1
ATOM 713 N N . ASP A 1 102 ? 12.692 -17.957 -25.967 1.00 89.44 102 ASP A N 1
ATOM 714 C CA . ASP A 1 102 ? 12.785 -16.784 -26.828 1.00 89.44 102 ASP A CA 1
ATOM 715 C C . ASP A 1 102 ? 14.077 -15.995 -26.560 1.00 89.44 102 ASP A C 1
ATOM 717 O O . ASP A 1 102 ? 14.708 -15.537 -27.508 1.00 89.44 102 ASP A O 1
ATOM 721 N N . VAL A 1 103 ? 14.544 -15.901 -25.305 1.00 86.38 103 VAL A N 1
ATOM 722 C CA . VAL A 1 103 ? 15.853 -15.287 -24.989 1.00 86.38 103 VAL A CA 1
ATOM 723 C C . VAL A 1 103 ? 16.970 -15.973 -25.768 1.00 86.38 103 VAL A C 1
ATOM 725 O O . VAL A 1 103 ? 17.812 -15.292 -26.347 1.00 86.38 103 VAL A O 1
ATOM 728 N N . ARG A 1 104 ? 16.963 -17.310 -25.833 1.00 84.81 104 ARG A N 1
ATOM 729 C CA . ARG A 1 104 ? 17.955 -18.073 -26.602 1.00 84.81 104 ARG A CA 1
ATOM 730 C C . ARG A 1 104 ? 17.830 -17.816 -28.095 1.00 84.81 104 ARG A C 1
ATOM 732 O O . ARG A 1 104 ? 18.851 -17.597 -28.724 1.00 84.81 104 ARG A O 1
ATOM 739 N N . SER A 1 105 ? 16.615 -17.776 -28.641 1.00 81.19 105 SER A N 1
ATOM 740 C CA . SER A 1 105 ? 16.367 -17.469 -30.060 1.00 81.19 105 SER A CA 1
ATOM 741 C C . SER A 1 105 ? 16.820 -16.051 -30.443 1.00 81.19 105 SER A C 1
ATOM 743 O O . SER A 1 105 ? 17.436 -15.812 -31.487 1.00 81.19 105 SER A O 1
ATOM 745 N N . VAL A 1 106 ? 16.580 -15.087 -29.554 1.00 78.81 106 VAL A N 1
ATOM 746 C CA . VAL A 1 106 ? 17.077 -13.723 -29.701 1.00 78.81 106 VAL A CA 1
ATOM 747 C C . VAL A 1 106 ? 18.604 -13.705 -29.509 1.00 78.81 106 VAL A C 1
ATOM 749 O O . VAL A 1 106 ? 19.308 -13.055 -30.269 1.00 78.81 106 VAL A O 1
ATOM 752 N N . ALA A 1 107 ? 19.200 -14.470 -28.603 1.00 72.19 107 ALA A N 1
ATOM 753 C CA . ALA A 1 107 ? 20.660 -14.518 -28.457 1.00 72.19 107 ALA A CA 1
ATOM 754 C C . ALA A 1 107 ? 21.371 -15.242 -29.626 1.00 72.19 107 ALA A C 1
ATOM 756 O O . ALA A 1 107 ? 22.448 -14.828 -30.062 1.00 72.19 107 ALA A O 1
ATOM 757 N N . SER A 1 108 ? 20.753 -16.277 -30.199 1.00 58.28 108 SER A N 1
ATOM 758 C CA . SER A 1 108 ? 21.390 -17.257 -31.089 1.00 58.28 108 SER A CA 1
ATOM 759 C C . SER A 1 108 ? 21.757 -16.744 -32.480 1.00 58.28 108 SER A C 1
ATOM 761 O O . SER A 1 108 ? 22.411 -17.460 -33.228 1.00 58.28 108 SER A O 1
ATOM 763 N N . HIS A 1 109 ? 21.423 -15.499 -32.831 1.00 51.09 109 HIS A N 1
ATOM 764 C CA . HIS A 1 109 ? 21.906 -14.903 -34.085 1.00 51.09 109 HIS A CA 1
ATOM 765 C C . HIS A 1 109 ? 23.298 -14.260 -33.958 1.00 51.09 109 HIS A C 1
ATOM 767 O O . HIS A 1 109 ? 23.862 -13.838 -34.961 1.00 51.09 109 HIS A O 1
ATOM 773 N N . ARG A 1 110 ? 23.867 -14.209 -32.742 1.00 45.34 110 ARG A N 1
ATOM 774 C CA . ARG A 1 110 ? 25.245 -13.752 -32.490 1.00 45.34 110 ARG A CA 1
ATOM 775 C C . ARG A 1 110 ? 26.183 -14.862 -31.997 1.00 45.34 110 ARG A C 1
ATOM 777 O O . ARG A 1 110 ? 27.385 -14.699 -32.103 1.00 45.34 110 ARG A O 1
ATOM 784 N N . LEU A 1 111 ? 25.654 -16.003 -31.550 1.00 42.22 111 LEU A N 1
ATOM 785 C CA . LEU A 1 111 ? 26.452 -17.141 -31.060 1.00 42.22 111 LEU A CA 1
ATOM 786 C C . LEU A 1 111 ? 27.010 -18.053 -32.174 1.00 42.22 111 LEU A C 1
ATOM 788 O O . LEU A 1 111 ? 27.601 -19.077 -31.873 1.00 42.22 111 LEU A O 1
ATOM 792 N N . GLN A 1 112 ? 26.863 -17.695 -33.457 1.00 39.12 112 GLN A N 1
ATOM 793 C CA . GLN A 1 112 ? 27.623 -18.344 -34.544 1.00 39.12 112 GLN A CA 1
ATOM 794 C C . GLN A 1 112 ? 29.000 -17.699 -34.784 1.00 39.12 112 GLN A C 1
ATOM 796 O O . GLN A 1 112 ? 29.744 -18.148 -35.651 1.00 39.12 112 GLN A O 1
ATOM 801 N N . ILE A 1 113 ? 29.356 -16.664 -34.018 1.00 43.44 113 ILE A N 1
ATOM 802 C CA . ILE A 1 113 ? 30.694 -16.074 -33.995 1.00 43.44 113 ILE A CA 1
ATOM 803 C C . ILE A 1 113 ? 31.104 -16.012 -32.519 1.00 43.44 113 ILE A C 1
ATOM 805 O O . ILE A 1 113 ? 30.488 -15.282 -31.750 1.00 43.44 113 ILE A O 1
ATOM 809 N N . GLU A 1 114 ? 32.120 -16.797 -32.152 1.00 37.31 114 GLU A N 1
ATOM 810 C CA . GLU A 1 114 ? 32.718 -16.948 -30.808 1.00 37.31 114 GLU A CA 1
ATOM 811 C C . GLU A 1 114 ? 32.042 -17.954 -29.856 1.00 37.31 114 GLU A C 1
ATOM 813 O O . GLU A 1 114 ? 31.681 -17.626 -28.728 1.00 37.31 114 GLU A O 1
ATOM 818 N N . ASP A 1 115 ? 32.003 -19.222 -30.279 1.00 39.38 115 ASP A N 1
ATOM 819 C CA . ASP A 1 115 ? 32.225 -20.349 -29.361 1.00 39.38 115 ASP A CA 1
ATOM 820 C C . ASP A 1 115 ? 33.744 -20.500 -29.152 1.00 39.38 115 ASP A C 1
ATOM 822 O O . ASP A 1 115 ? 34.441 -21.246 -29.838 1.00 39.38 115 ASP A O 1
ATOM 826 N N . SER A 1 116 ? 34.280 -19.716 -28.224 1.00 37.59 116 SER A N 1
ATOM 827 C CA . SER A 1 116 ? 35.531 -20.032 -27.539 1.00 37.59 116 SER A CA 1
ATOM 828 C C . SER A 1 116 ? 35.407 -19.497 -26.119 1.00 37.59 116 SER A C 1
ATOM 830 O O . SER A 1 116 ? 35.499 -18.291 -25.899 1.00 37.59 116 SER A O 1
ATOM 832 N N . GLU A 1 117 ? 35.081 -20.408 -25.203 1.00 47.06 117 GLU A N 1
ATOM 833 C CA . GLU A 1 117 ? 35.280 -20.332 -23.753 1.00 47.06 117 GLU A CA 1
ATOM 834 C C . GLU A 1 117 ? 35.397 -18.914 -23.169 1.00 47.06 117 GLU A C 1
ATOM 836 O O . GLU A 1 117 ? 36.488 -18.397 -22.932 1.00 47.06 117 GLU A O 1
ATOM 841 N N . ARG A 1 118 ? 34.256 -18.280 -22.874 1.00 39.22 118 ARG A N 1
ATOM 842 C CA . ARG A 1 118 ? 34.228 -17.192 -21.890 1.00 39.22 118 ARG A CA 1
ATOM 843 C C . ARG A 1 118 ? 33.717 -17.743 -20.567 1.00 39.22 118 ARG A C 1
ATOM 845 O O . ARG A 1 118 ? 32.525 -17.985 -20.399 1.00 39.22 118 ARG A O 1
ATOM 852 N N . ASN A 1 119 ? 34.668 -17.949 -19.658 1.00 33.09 119 ASN A N 1
ATOM 853 C CA . ASN A 1 119 ? 34.456 -18.196 -18.238 1.00 33.09 119 ASN A CA 1
ATOM 854 C C . ASN A 1 119 ? 33.407 -17.232 -17.672 1.00 33.09 119 ASN A C 1
ATOM 856 O O . ASN A 1 119 ? 33.592 -16.017 -17.703 1.00 33.09 119 ASN A O 1
ATOM 860 N N . LEU A 1 120 ? 32.352 -17.789 -17.078 1.00 38.41 120 LEU A N 1
ATOM 861 C CA . LEU A 1 120 ? 31.379 -17.076 -16.241 1.00 38.41 120 LEU A CA 1
ATOM 862 C C . LEU A 1 120 ? 31.960 -16.684 -14.861 1.00 38.41 120 LEU A C 1
ATOM 864 O O . LEU A 1 120 ? 31.211 -16.319 -13.964 1.00 38.41 120 LEU A O 1
ATOM 868 N N . GLU A 1 121 ? 33.282 -16.760 -14.678 1.00 33.97 121 GLU A N 1
ATOM 869 C CA . GLU A 1 121 ? 33.979 -16.466 -13.414 1.00 33.97 121 GLU A CA 1
ATOM 870 C C . GLU A 1 121 ? 34.660 -15.089 -13.377 1.00 33.97 121 GLU A C 1
ATOM 872 O O . GLU A 1 121 ? 35.200 -14.711 -12.345 1.00 33.97 121 GLU A O 1
ATOM 877 N N . ASN A 1 122 ? 34.593 -14.303 -14.456 1.00 32.12 122 ASN A N 1
ATOM 878 C CA . ASN A 1 122 ? 35.085 -12.922 -14.473 1.00 32.12 122 ASN A CA 1
ATOM 879 C C . ASN A 1 122 ? 33.934 -11.910 -14.603 1.00 32.12 122 ASN A C 1
ATOM 881 O O . ASN A 1 122 ? 34.008 -10.977 -15.397 1.00 32.12 122 ASN A O 1
ATOM 885 N N . ASP A 1 123 ? 32.904 -12.034 -13.763 1.00 39.66 123 ASP A N 1
ATOM 886 C CA . ASP A 1 123 ? 32.319 -10.820 -13.187 1.00 39.66 123 ASP A CA 1
ATOM 887 C C . ASP A 1 123 ? 33.322 -10.339 -12.134 1.00 39.66 123 ASP A C 1
ATOM 889 O O . ASP A 1 123 ? 33.150 -10.531 -10.931 1.00 39.66 123 ASP A O 1
ATOM 893 N N . SER A 1 124 ? 34.439 -9.759 -12.594 1.00 38.19 124 SER A N 1
ATOM 894 C CA . SER A 1 124 ? 35.200 -8.871 -11.728 1.00 38.19 124 SER A CA 1
ATOM 895 C C . SER A 1 124 ? 34.181 -7.872 -11.211 1.00 38.19 124 SER A C 1
ATOM 897 O O . SER A 1 124 ? 33.557 -7.188 -12.032 1.00 38.19 124 SER A O 1
ATOM 899 N N . GLU A 1 125 ? 33.984 -7.827 -9.889 1.00 42.81 125 GLU A N 1
ATOM 900 C CA . GLU A 1 125 ? 33.386 -6.678 -9.222 1.00 42.81 125 GLU A CA 1
ATOM 901 C C . GLU A 1 125 ? 33.827 -5.455 -10.014 1.00 42.81 125 GLU A C 1
ATOM 903 O O . GLU A 1 125 ? 35.031 -5.218 -10.155 1.00 42.81 125 GLU A O 1
ATOM 908 N N . VAL A 1 126 ? 32.879 -4.746 -10.633 1.00 42.94 126 VAL A N 1
ATOM 909 C CA . VAL A 1 126 ? 33.184 -3.431 -11.180 1.00 42.94 126 VAL A CA 1
ATOM 910 C C . VAL A 1 126 ? 33.648 -2.658 -9.963 1.00 42.94 126 VAL A C 1
ATOM 912 O O . VAL A 1 126 ? 32.833 -2.250 -9.135 1.00 42.94 126 VAL A O 1
ATOM 915 N N . ALA A 1 127 ? 34.967 -2.589 -9.783 1.00 41.00 127 ALA A N 1
ATOM 916 C CA . ALA A 1 127 ? 35.579 -1.897 -8.681 1.00 41.00 127 ALA A CA 1
ATOM 917 C C . ALA A 1 127 ? 35.091 -0.468 -8.835 1.00 41.00 127 ALA A C 1
ATOM 919 O O . ALA A 1 127 ? 35.431 0.219 -9.797 1.00 41.00 127 ALA A O 1
ATOM 920 N N . MET A 1 128 ? 34.202 -0.068 -7.933 1.00 43.56 128 MET A N 1
ATOM 921 C CA . MET A 1 128 ? 33.638 1.267 -7.869 1.00 43.56 128 MET A CA 1
ATOM 922 C C . MET A 1 128 ? 34.773 2.215 -7.469 1.00 43.56 128 MET A C 1
ATOM 924 O O . MET A 1 128 ? 34.882 2.624 -6.319 1.00 43.56 128 MET A O 1
ATOM 928 N N . SER A 1 129 ? 35.670 2.520 -8.406 1.00 41.97 129 SER A N 1
ATOM 929 C CA . SER A 1 129 ? 36.779 3.458 -8.230 1.00 41.97 129 SER A CA 1
ATOM 930 C C . SER A 1 129 ? 36.364 4.894 -8.546 1.00 41.97 129 SER A C 1
ATOM 932 O O . SER A 1 129 ? 37.196 5.799 -8.546 1.00 41.97 129 SER A O 1
ATOM 934 N N . GLY A 1 130 ? 35.077 5.130 -8.804 1.00 41.78 130 GLY A N 1
ATOM 935 C CA . GLY A 1 130 ? 34.532 6.468 -8.934 1.00 41.78 130 GLY A CA 1
ATOM 936 C C . GLY A 1 130 ? 34.465 7.143 -7.570 1.00 41.78 130 GLY A C 1
ATOM 937 O O . GLY A 1 130 ? 33.570 6.852 -6.778 1.00 41.78 130 GLY A O 1
ATOM 938 N N . GLN A 1 131 ? 35.362 8.099 -7.319 1.00 48.03 131 GLN A N 1
ATOM 939 C CA . GLN A 1 131 ? 35.114 9.189 -6.375 1.00 48.03 131 GLN A CA 1
ATOM 940 C C . GLN A 1 131 ? 33.956 10.053 -6.908 1.00 48.03 131 GLN A C 1
ATOM 942 O O . GLN A 1 131 ? 34.140 11.201 -7.301 1.00 48.03 131 GLN A O 1
ATOM 947 N N . ALA A 1 132 ? 32.735 9.516 -6.944 1.00 47.88 132 ALA A N 1
ATOM 948 C CA . ALA A 1 132 ? 31.572 10.380 -6.857 1.00 47.88 132 ALA A CA 1
ATOM 949 C C . ALA A 1 132 ? 31.679 11.035 -5.481 1.00 47.88 132 ALA A C 1
ATOM 951 O O . ALA A 1 132 ? 31.830 10.329 -4.481 1.00 47.88 132 ALA A O 1
ATOM 952 N N . GLY A 1 133 ? 31.697 12.367 -5.429 1.00 48.81 133 GLY A N 1
ATOM 953 C CA . GLY A 1 133 ? 31.714 13.106 -4.174 1.00 48.81 133 GLY A CA 1
ATOM 954 C C . GLY A 1 133 ? 30.513 12.687 -3.336 1.00 48.81 133 GLY A C 1
ATOM 955 O O . GLY A 1 133 ? 29.425 13.237 -3.481 1.00 48.81 133 GLY A O 1
ATOM 956 N N . ARG A 1 134 ? 30.691 11.674 -2.480 1.00 50.97 134 ARG A N 1
ATOM 957 C CA . ARG A 1 134 ? 29.769 11.374 -1.395 1.00 50.97 134 ARG A CA 1
ATOM 958 C C . ARG A 1 134 ? 29.795 12.626 -0.553 1.00 50.97 134 ARG A C 1
ATOM 960 O O . ARG A 1 134 ? 30.771 12.853 0.152 1.00 50.97 134 ARG A O 1
ATOM 967 N N . MET A 1 135 ? 28.751 13.435 -0.678 1.00 50.16 135 MET A N 1
ATOM 968 C CA . MET A 1 135 ? 28.547 14.566 0.205 1.00 50.16 135 MET A CA 1
ATOM 969 C C . MET A 1 135 ? 28.582 13.997 1.619 1.00 50.16 135 MET A C 1
ATOM 971 O O . MET A 1 135 ? 27.719 13.201 2.004 1.00 50.16 135 MET A O 1
ATOM 975 N N . THR A 1 136 ? 29.656 14.285 2.347 1.00 63.25 136 THR A N 1
ATOM 976 C CA . THR A 1 136 ? 29.775 13.817 3.720 1.00 63.25 136 THR A CA 1
ATOM 977 C C . THR A 1 136 ? 28.703 14.525 4.549 1.00 63.25 136 THR A C 1
ATOM 979 O O . THR A 1 136 ? 28.226 15.596 4.159 1.00 63.25 136 THR A O 1
ATOM 982 N N . PRO A 1 137 ? 28.292 13.979 5.705 1.00 55.03 137 PRO A N 1
ATOM 983 C CA . PRO A 1 137 ? 27.453 14.730 6.633 1.00 55.03 137 PRO A CA 1
ATOM 984 C C . PRO A 1 137 ? 28.033 16.125 6.931 1.00 55.03 137 PRO A C 1
ATOM 986 O O . PRO A 1 137 ? 27.273 17.082 7.025 1.00 55.03 137 PRO A O 1
ATOM 989 N N . GLN A 1 138 ? 29.366 16.262 6.974 1.00 55.38 138 GLN A N 1
ATOM 990 C CA . GLN A 1 138 ? 30.065 17.546 7.066 1.00 55.38 138 GLN A CA 1
ATOM 991 C C . GLN A 1 138 ? 29.827 18.457 5.849 1.00 55.38 138 GLN A C 1
ATOM 993 O O . GLN A 1 138 ? 29.493 19.622 6.043 1.00 55.38 138 GLN A O 1
ATOM 998 N N . ASP A 1 139 ? 29.941 17.951 4.619 1.00 58.19 139 ASP A N 1
ATOM 999 C CA . ASP A 1 139 ? 29.716 18.749 3.401 1.00 58.19 139 ASP A CA 1
ATOM 1000 C C . ASP A 1 139 ? 28.255 19.209 3.288 1.00 58.19 139 ASP A C 1
ATOM 1002 O O . ASP A 1 139 ? 27.979 20.344 2.904 1.00 58.19 139 ASP A O 1
ATOM 1006 N N . ALA A 1 140 ? 27.311 18.354 3.695 1.00 53.34 140 ALA A N 1
ATOM 1007 C CA . ALA A 1 140 ? 25.888 18.679 3.754 1.00 53.34 140 ALA A CA 1
ATOM 1008 C C . ALA A 1 140 ? 25.579 19.754 4.812 1.00 53.34 140 ALA A C 1
ATOM 1010 O O . ALA A 1 140 ? 24.753 20.634 4.576 1.00 53.34 140 ALA A O 1
ATOM 1011 N N . TRP A 1 141 ? 26.253 19.698 5.967 1.00 47.50 141 TRP A N 1
ATOM 1012 C CA . TRP A 1 141 ? 26.113 20.678 7.048 1.00 47.50 141 TRP A CA 1
ATOM 1013 C C . TRP A 1 141 ? 26.766 22.027 6.730 1.00 47.50 141 TRP A C 1
ATOM 1015 O O . TRP A 1 141 ? 26.268 23.047 7.192 1.00 47.50 141 TRP A O 1
ATOM 1025 N N . GLN A 1 142 ? 27.856 22.052 5.956 1.00 51.44 142 GLN A N 1
ATOM 1026 C CA . GLN A 1 142 ? 28.529 23.300 5.568 1.00 51.44 142 GLN A CA 1
ATOM 1027 C C . GLN A 1 142 ? 27.916 23.973 4.334 1.00 51.44 142 GLN A C 1
ATOM 1029 O O . GLN A 1 142 ? 27.978 25.196 4.221 1.00 51.44 142 GLN A O 1
ATOM 1034 N N . ALA A 1 143 ? 27.310 23.206 3.422 1.00 49.78 143 ALA A N 1
ATOM 1035 C CA . ALA A 1 143 ? 26.590 23.747 2.267 1.00 49.78 143 ALA A CA 1
ATOM 1036 C C . ALA A 1 143 ? 25.165 24.221 2.610 1.00 49.78 143 ALA A C 1
ATOM 1038 O O . ALA A 1 143 ? 24.580 25.014 1.869 1.00 49.78 143 ALA A O 1
ATOM 1039 N N . ALA A 1 144 ? 24.597 23.755 3.725 1.00 41.53 144 ALA A N 1
ATOM 1040 C CA . ALA A 1 144 ? 23.360 24.300 4.258 1.00 41.53 144 ALA A CA 1
ATOM 1041 C C . ALA A 1 144 ? 23.658 25.666 4.903 1.00 41.53 144 ALA A C 1
ATOM 1043 O O . ALA A 1 144 ? 24.484 25.726 5.817 1.00 41.53 144 ALA A O 1
ATOM 1044 N N . PRO A 1 145 ? 23.011 26.776 4.490 1.00 41.53 145 PRO A N 1
ATOM 1045 C CA . PRO A 1 145 ? 23.083 27.995 5.280 1.00 41.53 145 PRO A CA 1
ATOM 1046 C C . PRO A 1 145 ? 22.625 27.641 6.694 1.00 41.53 145 PRO A C 1
ATOM 1048 O O . PRO A 1 145 ? 21.593 26.985 6.857 1.00 41.53 145 PRO A O 1
ATOM 1051 N N . ILE A 1 146 ? 23.404 28.033 7.705 1.00 42.12 146 ILE A N 1
ATOM 1052 C CA . ILE A 1 146 ? 22.993 27.895 9.101 1.00 42.12 146 ILE A CA 1
ATOM 1053 C C . ILE A 1 146 ? 21.649 28.619 9.211 1.00 42.12 146 ILE A C 1
ATOM 1055 O O . ILE A 1 146 ? 21.593 29.848 9.191 1.00 42.12 146 ILE A O 1
ATOM 1059 N N . LEU A 1 147 ? 20.556 27.857 9.268 1.00 39.25 147 LEU A N 1
ATOM 1060 C CA . LEU A 1 147 ? 19.219 28.366 9.538 1.00 39.25 147 LEU A CA 1
ATOM 1061 C C . LEU A 1 147 ? 19.192 28.779 11.011 1.00 39.25 147 LEU A C 1
ATOM 1063 O O . LEU A 1 147 ? 18.685 28.067 11.868 1.00 39.25 147 LEU A O 1
ATOM 1067 N N . THR A 1 148 ? 19.777 29.935 11.318 1.00 38.00 148 THR A N 1
ATOM 1068 C CA . THR A 1 148 ? 19.643 30.597 12.623 1.00 38.00 148 THR A CA 1
ATOM 1069 C C . THR A 1 148 ? 18.255 31.208 12.803 1.00 38.00 148 THR A C 1
ATOM 1071 O O . THR A 1 148 ? 17.867 31.551 13.914 1.00 38.00 148 THR A O 1
ATOM 1074 N N . SER A 1 149 ? 17.468 31.294 11.730 1.00 40.38 149 SER A N 1
ATOM 1075 C CA . SER A 1 149 ? 16.023 31.473 11.782 1.00 40.38 149 SER A CA 1
ATOM 1076 C C . SER A 1 149 ? 15.415 31.010 10.461 1.00 40.38 149 SER A C 1
ATOM 1078 O O . SER A 1 149 ? 15.921 31.329 9.384 1.00 40.38 149 SER A O 1
ATOM 1080 N N . VAL A 1 150 ? 14.323 30.252 10.524 1.00 40.19 150 VAL A N 1
ATOM 1081 C CA . VAL A 1 150 ? 13.447 30.063 9.366 1.00 40.19 150 VAL A CA 1
ATOM 1082 C C . VAL A 1 150 ? 12.700 31.382 9.174 1.00 40.19 150 VAL A C 1
ATOM 1084 O O . VAL A 1 150 ? 11.608 31.573 9.701 1.00 40.19 150 VAL A O 1
ATOM 1087 N N . ALA A 1 151 ? 13.304 32.335 8.465 1.00 37.44 151 ALA A N 1
ATOM 1088 C CA . ALA A 1 151 ? 12.552 33.457 7.925 1.00 37.44 151 ALA A CA 1
ATOM 1089 C C . ALA A 1 151 ? 11.669 32.903 6.798 1.00 37.44 151 ALA A C 1
ATOM 1091 O O . ALA A 1 151 ? 12.162 32.488 5.748 1.00 37.44 151 ALA A O 1
ATOM 1092 N N . ALA A 1 152 ? 10.367 32.813 7.066 1.00 36.69 152 ALA A N 1
ATOM 1093 C CA . ALA A 1 152 ? 9.379 32.276 6.144 1.00 36.69 152 ALA A CA 1
ATOM 1094 C C . ALA A 1 152 ? 9.443 32.988 4.783 1.00 36.69 152 ALA A C 1
ATOM 1096 O O . ALA A 1 152 ? 9.364 34.214 4.700 1.00 36.69 152 ALA A O 1
ATOM 1097 N N . ASN A 1 153 ? 9.544 32.209 3.706 1.00 39.03 153 ASN A N 1
ATOM 1098 C CA . ASN A 1 153 ? 9.317 32.701 2.354 1.00 39.03 153 ASN A CA 1
ATOM 1099 C C . ASN A 1 153 ? 7.829 33.102 2.235 1.00 39.03 153 ASN A C 1
ATOM 1101 O O . ASN A 1 153 ? 6.969 32.233 2.407 1.00 39.03 153 ASN A O 1
ATOM 1105 N N . PRO A 1 154 ? 7.484 34.372 1.952 1.00 40.84 154 PRO A N 1
ATOM 1106 C CA . PRO A 1 154 ? 6.096 34.837 1.964 1.00 40.84 154 PRO A CA 1
ATOM 1107 C C . PRO A 1 154 ? 5.202 34.174 0.903 1.00 40.84 154 PRO A C 1
ATOM 1109 O O . PRO A 1 154 ? 3.985 34.216 1.035 1.00 40.84 154 PRO A O 1
ATOM 1112 N N . ALA A 1 155 ? 5.782 33.514 -0.107 1.00 39.72 155 ALA A N 1
ATOM 1113 C CA . ALA A 1 155 ? 5.045 32.768 -1.132 1.00 39.72 155 ALA A CA 1
ATOM 1114 C C . ALA A 1 155 ? 4.791 31.285 -0.783 1.00 39.72 155 ALA A C 1
ATOM 1116 O O . ALA A 1 155 ? 4.113 30.593 -1.534 1.00 39.72 155 ALA A O 1
ATOM 1117 N N . ASN A 1 156 ? 5.331 30.787 0.336 1.00 42.72 156 ASN A N 1
ATOM 1118 C CA . ASN A 1 156 ? 5.137 29.413 0.808 1.00 42.72 156 ASN A CA 1
ATOM 1119 C C . ASN A 1 156 ? 4.767 29.396 2.299 1.00 42.72 156 ASN A C 1
ATOM 1121 O O . ASN A 1 156 ? 5.281 28.595 3.081 1.00 42.72 156 ASN A O 1
ATOM 1125 N N . GLN A 1 157 ? 3.902 30.330 2.702 1.00 34.91 157 GLN A N 1
ATOM 1126 C CA . GLN A 1 157 ? 3.287 30.325 4.023 1.00 34.91 157 GLN A CA 1
ATOM 1127 C C . GLN A 1 157 ? 2.167 29.282 4.055 1.00 34.91 157 GLN A C 1
ATOM 1129 O O . GLN A 1 157 ? 0.989 29.622 4.066 1.00 34.91 157 GLN A O 1
ATOM 1134 N N . ASN A 1 158 ? 2.533 28.005 4.122 1.00 38.56 158 ASN A N 1
ATOM 1135 C CA . ASN A 1 158 ? 1.781 27.182 5.054 1.00 38.56 158 ASN A CA 1
ATOM 1136 C C . ASN A 1 158 ? 2.323 27.544 6.437 1.00 38.56 158 ASN A C 1
ATOM 1138 O O . ASN A 1 158 ? 3.547 27.526 6.613 1.00 38.56 158 ASN A O 1
ATOM 1142 N N . PRO A 1 159 ? 1.470 27.931 7.401 1.00 30.73 159 PRO A N 1
ATOM 1143 C CA . PRO A 1 159 ? 1.938 28.073 8.767 1.00 30.73 159 PRO A CA 1
ATOM 1144 C C . PRO A 1 159 ? 2.656 26.773 9.147 1.00 30.73 159 PRO A C 1
ATOM 1146 O O . PRO A 1 159 ? 2.225 25.685 8.748 1.00 30.73 159 PRO A O 1
ATOM 1149 N N . ALA A 1 160 ? 3.759 26.879 9.900 1.00 35.47 160 ALA A N 1
ATOM 1150 C CA . ALA A 1 160 ? 4.210 25.744 10.700 1.00 35.47 160 ALA A CA 1
ATOM 1151 C C . ALA A 1 160 ? 2.949 25.147 11.343 1.00 35.47 160 ALA A C 1
ATOM 1153 O O . ALA A 1 160 ? 2.127 25.956 11.796 1.00 35.47 160 ALA A O 1
ATOM 1154 N N . PRO A 1 161 ? 2.730 23.814 11.286 1.00 35.88 161 PRO A N 1
ATOM 1155 C CA . PRO A 1 161 ? 1.514 23.224 11.825 1.00 35.88 161 PRO A CA 1
ATOM 1156 C C . PRO A 1 161 ? 1.326 23.838 13.200 1.00 35.88 161 PRO A C 1
ATOM 1158 O O . PRO A 1 161 ? 2.242 23.787 14.022 1.00 35.88 161 PRO A O 1
ATOM 1161 N N . SER A 1 162 ? 0.223 24.567 13.376 1.00 33.75 162 SER A N 1
ATOM 1162 C CA . SER A 1 162 ? -0.054 25.181 14.657 1.00 33.75 162 SER A CA 1
ATOM 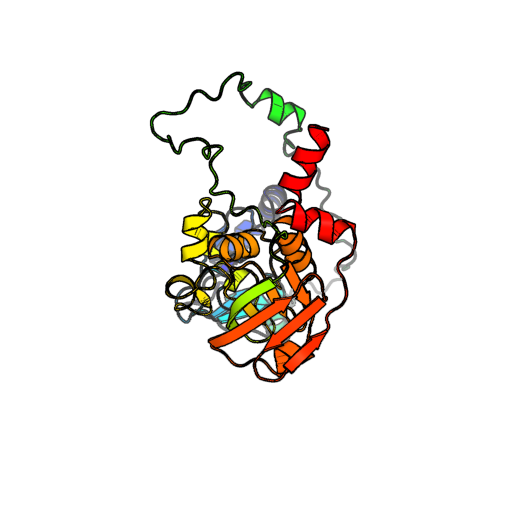1163 C C . SER A 1 162 ? 0.040 24.058 15.680 1.00 33.75 162 SER A C 1
ATOM 1165 O O . SER A 1 162 ? -0.454 22.956 15.439 1.00 33.75 162 SER A O 1
ATOM 1167 N N . ASP A 1 163 ? 0.649 24.324 16.834 1.00 36.16 163 ASP A N 1
ATOM 1168 C CA . ASP A 1 163 ? 0.675 23.383 17.964 1.00 36.16 163 ASP A CA 1
ATOM 1169 C C . ASP A 1 163 ? -0.742 22.983 18.446 1.00 36.16 163 ASP A C 1
ATOM 1171 O O . ASP A 1 163 ? -0.902 22.183 19.362 1.00 36.16 163 ASP A O 1
ATOM 1175 N N . ASN A 1 164 ? -1.778 23.490 17.774 1.00 35.09 164 ASN A N 1
ATOM 1176 C CA . ASN A 1 164 ? -3.128 22.964 17.720 1.00 35.09 164 ASN A CA 1
ATOM 1177 C C . ASN A 1 164 ? -3.320 22.045 16.496 1.00 35.09 164 ASN A C 1
ATOM 1179 O O . ASN A 1 164 ? -4.195 22.286 15.660 1.00 35.09 164 ASN A O 1
ATOM 1183 N N . LEU A 1 165 ? -2.578 20.934 16.428 1.00 34.97 165 LEU A N 1
ATOM 1184 C CA . LEU A 1 165 ? -3.213 19.708 15.937 1.00 34.97 165 LEU A CA 1
ATOM 1185 C C . LEU A 1 165 ? -4.495 19.563 16.770 1.00 34.97 165 LEU A C 1
ATOM 1187 O O . LEU A 1 165 ? -4.392 19.698 17.995 1.00 34.97 165 LEU A O 1
ATOM 1191 N N . PRO A 1 166 ? -5.689 19.318 16.195 1.00 32.06 166 PRO A N 1
ATOM 1192 C CA . PRO A 1 166 ? -6.767 18.799 17.010 1.00 32.06 166 PRO A CA 1
ATOM 1193 C C . PRO A 1 166 ? -6.178 17.569 17.683 1.00 32.06 166 PRO A C 1
ATOM 1195 O O . PRO A 1 166 ? -5.816 16.586 17.037 1.00 32.06 166 PRO A O 1
ATOM 1198 N N . SER A 1 167 ? -5.972 17.677 18.986 1.00 38.81 167 SER A N 1
ATOM 1199 C CA . SER A 1 167 ? -5.537 16.590 19.822 1.00 38.81 167 SER A CA 1
ATOM 1200 C C . SER A 1 167 ? -6.720 15.639 19.919 1.00 38.81 167 SER A C 1
ATOM 1202 O O . SER A 1 167 ? -7.308 15.435 20.972 1.00 38.81 167 SER A O 1
ATOM 1204 N N . SER A 1 168 ? -6.993 14.918 18.831 1.00 38.88 168 SER A N 1
ATOM 1205 C CA . SER A 1 168 ? -7.397 13.525 18.940 1.00 38.88 168 SER A CA 1
ATOM 1206 C C . SER A 1 168 ? -6.168 12.727 19.399 1.00 38.88 168 SER A C 1
ATOM 1208 O O . SER A 1 168 ? -5.731 11.756 18.776 1.00 38.88 168 SER A O 1
ATOM 1210 N N . SER A 1 169 ? -5.551 13.181 20.497 1.00 39.19 169 SER A N 1
ATOM 1211 C CA . SER A 1 169 ? -4.847 12.309 21.406 1.00 39.19 169 SER A CA 1
ATOM 1212 C C . SER A 1 169 ? -5.837 11.203 21.697 1.00 39.19 169 SER A C 1
ATOM 1214 O O . SER A 1 169 ? -6.950 11.477 22.152 1.00 39.19 169 SER A O 1
ATOM 1216 N N . LEU A 1 170 ? -5.460 9.976 21.361 1.00 43.06 170 LEU A N 1
ATOM 1217 C CA . LEU A 1 170 ? -6.148 8.805 21.855 1.00 43.06 170 LEU A CA 1
ATOM 1218 C C . LEU A 1 170 ? -6.134 8.891 23.369 1.00 43.06 170 LEU A C 1
ATOM 1220 O O . LEU A 1 170 ? -5.166 8.534 24.028 1.00 43.06 170 LEU A O 1
ATOM 1224 N N . ASN A 1 171 ? -7.211 9.426 23.919 1.00 41.66 171 ASN A N 1
ATOM 1225 C CA . ASN A 1 171 ? -7.460 9.306 25.323 1.00 41.66 171 ASN A CA 1
ATOM 1226 C C . ASN A 1 171 ? -8.027 7.897 25.495 1.00 41.66 171 ASN A C 1
ATOM 1228 O O . ASN A 1 171 ? -9.242 7.695 25.457 1.00 41.66 171 ASN A O 1
ATOM 1232 N N . LEU A 1 172 ? -7.138 6.909 25.645 1.00 49.84 172 LEU A N 1
ATOM 1233 C CA . LEU A 1 172 ? -7.516 5.548 26.041 1.00 49.84 172 LEU A CA 1
ATOM 1234 C C . LEU A 1 172 ? -8.234 5.514 27.410 1.00 49.84 172 LEU A C 1
ATOM 1236 O O . LEU A 1 172 ? -8.672 4.452 27.837 1.00 49.84 172 LEU A O 1
ATOM 1240 N N . GLN A 1 173 ? -8.457 6.664 28.069 1.00 47.12 173 GLN A N 1
ATOM 1241 C CA . GLN A 1 173 ? -9.444 6.797 29.148 1.00 47.12 173 GLN A CA 1
ATOM 1242 C C . GLN A 1 173 ? -10.837 6.291 28.748 1.00 47.12 173 GLN A C 1
ATOM 1244 O O . GLN A 1 173 ? -11.583 5.842 29.614 1.00 47.12 173 GLN A O 1
ATOM 1249 N N . SER A 1 174 ? -11.198 6.331 27.459 1.00 56.72 174 SER A N 1
ATOM 1250 C CA . SER A 1 174 ? -12.360 5.582 26.975 1.00 56.72 174 SER A CA 1
ATOM 1251 C C . SER A 1 174 ? -11.953 4.132 26.724 1.00 56.72 174 SER A C 1
ATOM 1253 O O . SER A 1 174 ? -11.333 3.823 25.709 1.00 56.72 174 SER A O 1
ATOM 1255 N N . SER A 1 175 ? -12.338 3.238 27.635 1.00 80.06 175 SER A N 1
ATOM 1256 C CA . SER A 1 175 ? -12.045 1.796 27.589 1.00 80.06 175 SER A CA 1
ATOM 1257 C C . SER A 1 175 ? -12.681 1.048 26.406 1.00 80.06 175 SER A C 1
ATOM 1259 O O . SER A 1 175 ? -12.485 -0.160 26.265 1.00 80.06 175 SER A O 1
ATOM 1261 N N . ALA A 1 176 ? -13.430 1.748 25.548 1.00 91.19 176 ALA A N 1
ATOM 1262 C CA . ALA A 1 176 ? -14.137 1.192 24.407 1.00 91.19 176 ALA A CA 1
ATOM 1263 C C . ALA A 1 176 ? -14.061 2.108 23.172 1.00 91.19 176 ALA A C 1
ATOM 1265 O O . ALA A 1 176 ? -14.191 3.329 23.279 1.00 91.19 176 ALA A O 1
ATOM 1266 N N . VAL A 1 177 ? -13.932 1.504 21.990 1.00 94.62 177 VAL A N 1
ATOM 1267 C CA . VAL A 1 177 ? -14.134 2.147 20.679 1.00 94.62 177 VAL A CA 1
ATOM 1268 C C . VAL A 1 177 ? -15.335 1.485 20.023 1.00 94.62 177 VAL A C 1
ATOM 1270 O O . VAL A 1 177 ? -15.370 0.260 19.965 1.00 94.62 177 VAL A O 1
ATOM 1273 N N . THR A 1 178 ? -16.331 2.255 19.579 1.00 97.25 178 THR A N 1
ATOM 1274 C CA . THR A 1 178 ? -17.528 1.710 18.916 1.00 97.25 178 THR A CA 1
ATOM 1275 C C . THR A 1 178 ? -17.812 2.454 17.627 1.00 97.25 178 THR A C 1
ATOM 1277 O O . THR A 1 178 ? -17.956 3.671 17.655 1.00 97.25 178 THR A O 1
ATOM 1280 N N . GLY A 1 179 ? -17.981 1.715 16.537 1.00 97.62 179 GLY A N 1
ATOM 1281 C CA . GLY A 1 179 ? -18.347 2.275 15.241 1.00 97.62 179 GLY A CA 1
ATOM 1282 C C . GLY A 1 179 ? -18.789 1.200 14.260 1.00 97.62 179 GLY A C 1
ATOM 1283 O O . GLY A 1 179 ? -18.924 0.028 14.622 1.00 97.62 179 GLY A O 1
ATOM 1284 N N . ARG A 1 180 ? -19.055 1.594 13.015 1.00 98.44 180 ARG A N 1
ATOM 1285 C CA . ARG A 1 180 ? -19.466 0.664 11.958 1.00 98.44 180 ARG A CA 1
ATOM 1286 C C . ARG A 1 180 ? -18.264 -0.086 11.394 1.00 98.44 180 ARG A C 1
ATOM 1288 O O . ARG A 1 180 ? -17.177 0.473 11.253 1.00 98.44 180 ARG A O 1
ATOM 1295 N N . ALA A 1 181 ? -18.476 -1.344 11.021 1.00 98.56 181 ALA A N 1
ATOM 1296 C CA . ALA A 1 181 ? -17.454 -2.176 10.400 1.00 98.56 181 ALA A CA 1
ATOM 1297 C C . ALA A 1 181 ? -17.254 -1.861 8.907 1.00 98.56 181 ALA A C 1
ATOM 1299 O O . ALA A 1 181 ? -18.174 -2.005 8.101 1.00 98.56 181 ALA A O 1
ATOM 1300 N N . TRP A 1 182 ? -16.023 -1.542 8.515 1.00 98.69 182 TRP A N 1
ATOM 1301 C CA . TRP A 1 182 ? -15.572 -1.499 7.121 1.00 98.69 182 TRP A CA 1
ATOM 1302 C C . TRP A 1 182 ? -14.806 -2.774 6.802 1.00 98.69 182 TRP A C 1
ATOM 1304 O O . TRP A 1 182 ? -13.697 -2.965 7.299 1.00 98.69 182 TRP A O 1
ATOM 1314 N N . ARG A 1 183 ? -15.405 -3.674 6.017 1.00 98.12 183 ARG A N 1
ATOM 1315 C CA . ARG A 1 183 ? -14.852 -5.014 5.802 1.00 98.12 183 ARG A CA 1
ATOM 1316 C C . ARG A 1 183 ? -14.068 -5.111 4.496 1.00 98.12 183 ARG A C 1
ATOM 1318 O O . ARG A 1 183 ? -14.628 -4.891 3.427 1.00 98.12 183 ARG A O 1
ATOM 1325 N N . TYR A 1 184 ? -12.824 -5.571 4.582 1.00 98.44 184 TYR A N 1
ATOM 1326 C CA . TYR A 1 184 ? -11.953 -5.827 3.435 1.00 98.44 184 TYR A CA 1
ATOM 1327 C C . TYR A 1 184 ? -11.341 -7.235 3.475 1.00 98.44 184 TYR A C 1
ATOM 1329 O O . TYR A 1 184 ? -11.321 -7.903 4.511 1.00 98.44 184 TYR A O 1
ATOM 1337 N N . GLY A 1 185 ? -10.867 -7.698 2.316 1.00 97.62 185 GLY A N 1
ATOM 1338 C CA . GLY A 1 185 ? -10.296 -9.034 2.137 1.00 97.62 185 GLY A CA 1
ATOM 1339 C C . GLY A 1 185 ? -8.844 -9.175 2.603 1.00 97.62 185 GLY A C 1
ATOM 1340 O O . GLY A 1 185 ? -8.342 -8.398 3.418 1.00 97.62 185 GLY A O 1
ATOM 1341 N N . ASP A 1 186 ? -8.185 -10.200 2.071 1.00 98.06 186 ASP A N 1
ATOM 1342 C CA . ASP A 1 186 ? -6.765 -10.479 2.293 1.00 98.06 186 ASP A CA 1
ATOM 1343 C C . ASP A 1 186 ? -5.864 -9.576 1.432 1.00 98.06 186 ASP A C 1
ATOM 1345 O O . ASP A 1 186 ? -6.298 -9.029 0.418 1.00 98.06 186 ASP A O 1
ATOM 1349 N N . ASP A 1 187 ? -4.591 -9.460 1.821 1.00 96.62 187 ASP A N 1
ATOM 1350 C CA . ASP A 1 187 ? -3.503 -8.873 1.021 1.00 96.62 187 ASP A CA 1
ATOM 1351 C C . ASP A 1 187 ? -3.747 -7.429 0.544 1.00 96.62 187 ASP A C 1
ATOM 1353 O O . ASP A 1 187 ? -3.185 -6.968 -0.457 1.00 96.62 187 ASP A O 1
ATOM 1357 N N . VAL A 1 188 ? -4.546 -6.676 1.301 1.00 97.31 188 VAL A N 1
ATOM 1358 C CA . VAL A 1 188 ? -4.713 -5.236 1.098 1.00 97.31 188 VAL A CA 1
ATOM 1359 C C . VAL A 1 188 ? -3.390 -4.540 1.419 1.00 97.31 188 VAL A C 1
ATOM 1361 O O . VAL A 1 188 ? -2.964 -4.458 2.572 1.00 97.31 188 VAL A O 1
ATOM 1364 N N . ASN A 1 189 ? -2.711 -4.073 0.374 1.00 95.44 189 ASN A N 1
ATOM 1365 C CA . ASN A 1 189 ? -1.366 -3.517 0.457 1.00 95.44 189 ASN A CA 1
ATOM 1366 C C . ASN A 1 189 ? -1.367 -1.998 0.705 1.00 95.44 189 ASN A C 1
ATOM 1368 O O . ASN A 1 189 ? -2.358 -1.304 0.492 1.00 95.44 189 ASN A O 1
ATOM 1372 N N . THR A 1 190 ? -0.227 -1.451 1.122 1.00 95.50 190 THR A N 1
ATOM 1373 C CA . THR A 1 190 ? -0.105 -0.018 1.426 1.00 95.50 190 THR A CA 1
ATOM 1374 C C . THR A 1 190 ? -0.271 0.899 0.220 1.00 95.50 190 THR A C 1
ATOM 1376 O O . THR A 1 190 ? -0.632 2.053 0.422 1.00 95.50 190 THR A O 1
ATOM 1379 N N . ASP A 1 191 ? -0.049 0.412 -1.007 1.00 90.81 191 ASP A N 1
ATOM 1380 C CA . ASP A 1 191 ? -0.274 1.191 -2.228 1.00 90.81 191 ASP A CA 1
ATOM 1381 C C . ASP A 1 191 ? -1.773 1.379 -2.526 1.00 90.81 191 ASP A C 1
ATOM 1383 O O . ASP A 1 191 ? -2.102 2.338 -3.206 1.00 90.81 191 ASP A O 1
ATOM 1387 N N . VAL A 1 192 ? -2.673 0.530 -2.010 1.00 92.62 192 VAL A N 1
ATOM 1388 C CA . VAL A 1 192 ? -4.134 0.719 -2.142 1.00 92.62 192 VAL A CA 1
ATOM 1389 C C . VAL A 1 192 ? -4.784 1.309 -0.887 1.00 92.62 192 VAL A C 1
ATOM 1391 O O . VAL A 1 192 ? -5.854 1.896 -0.984 1.00 92.62 192 VAL A O 1
ATOM 1394 N N . ILE A 1 193 ? -4.138 1.198 0.283 1.00 96.94 193 ILE A N 1
ATOM 1395 C CA . ILE A 1 193 ? -4.565 1.911 1.502 1.00 96.94 193 ILE A CA 1
ATOM 1396 C C . ILE A 1 193 ? -4.346 3.415 1.343 1.00 96.94 193 ILE A C 1
ATOM 1398 O O . ILE A 1 193 ? -5.230 4.203 1.660 1.00 96.94 193 ILE A O 1
ATOM 1402 N N . PHE A 1 194 ? -3.175 3.811 0.840 1.00 95.69 194 PHE A N 1
ATOM 1403 C CA . PHE A 1 194 ? -2.904 5.184 0.442 1.00 95.69 194 PHE A CA 1
ATOM 1404 C C . PHE A 1 194 ? -2.197 5.177 -0.919 1.00 95.69 194 PHE A C 1
ATOM 1406 O O . PHE A 1 194 ? -1.035 4.751 -0.984 1.00 95.69 194 PHE A O 1
ATOM 1413 N N . PRO A 1 195 ? -2.871 5.625 -1.997 1.00 89.00 195 PRO A N 1
ATOM 1414 C CA . PRO A 1 195 ? -2.360 5.532 -3.358 1.00 89.00 195 PRO A CA 1
ATOM 1415 C C . PRO A 1 195 ? -0.908 5.985 -3.498 1.00 89.00 195 PRO A C 1
ATOM 1417 O O . PRO A 1 195 ? -0.512 7.074 -3.068 1.00 89.00 195 PRO A O 1
ATOM 1420 N N . GLY A 1 196 ? -0.086 5.152 -4.143 1.00 82.38 196 GLY A N 1
ATOM 1421 C CA . GLY A 1 196 ? 1.348 5.421 -4.289 1.00 82.38 196 GLY A CA 1
ATOM 1422 C C . GLY A 1 196 ? 1.668 6.753 -4.974 1.00 82.38 196 GLY A C 1
ATOM 1423 O O . GLY A 1 196 ? 2.641 7.414 -4.599 1.00 82.38 196 GLY A O 1
ATOM 1424 N N . LYS A 1 197 ? 0.780 7.184 -5.880 1.00 81.06 197 LYS A N 1
ATOM 1425 C CA . LYS A 1 197 ? 0.791 8.482 -6.574 1.00 81.06 197 LYS A CA 1
ATOM 1426 C C . LYS A 1 197 ? 0.791 9.694 -5.621 1.00 81.06 197 LYS A C 1
ATOM 1428 O O . LYS A 1 197 ? 1.302 10.753 -5.981 1.00 81.06 197 LYS A O 1
ATOM 1433 N N . TYR A 1 198 ? 0.291 9.536 -4.392 1.00 87.31 198 TYR A N 1
ATOM 1434 C CA . TYR A 1 198 ? 0.181 10.610 -3.395 1.00 87.31 198 TYR A CA 1
ATOM 1435 C C . TYR A 1 198 ? 1.254 10.590 -2.305 1.00 87.31 198 TYR A C 1
ATOM 1437 O O . TYR A 1 198 ? 1.466 11.598 -1.632 1.00 87.31 198 TYR A O 1
ATOM 1445 N N . THR A 1 199 ? 1.964 9.469 -2.135 1.00 84.12 199 THR A N 1
ATOM 1446 C CA . THR A 1 199 ? 2.831 9.209 -0.965 1.00 84.12 199 THR A CA 1
ATOM 1447 C C . THR A 1 199 ? 3.831 10.330 -0.656 1.00 84.12 199 THR A C 1
ATOM 1449 O O . THR A 1 199 ? 4.119 10.589 0.511 1.00 84.12 199 THR A O 1
ATOM 1452 N N . TYR A 1 200 ? 4.383 10.978 -1.683 1.00 84.19 200 TYR A N 1
ATOM 1453 C CA . TYR A 1 200 ? 5.448 11.978 -1.528 1.00 84.19 200 TYR A CA 1
ATOM 1454 C C . TYR A 1 200 ? 5.025 13.395 -1.923 1.00 84.19 200 TYR A C 1
ATOM 1456 O O . TYR A 1 200 ? 5.830 14.322 -1.836 1.00 84.19 200 TYR A O 1
ATOM 1464 N N . THR A 1 201 ? 3.782 13.564 -2.368 1.00 87.06 201 THR A N 1
ATOM 1465 C CA . THR A 1 201 ? 3.241 14.836 -2.860 1.00 87.06 201 THR A CA 1
ATOM 1466 C C . THR A 1 201 ? 2.260 15.443 -1.865 1.00 87.06 201 THR A C 1
ATOM 1468 O O . THR A 1 201 ? 2.296 16.652 -1.648 1.00 87.06 201 THR A O 1
ATOM 1471 N N . ILE A 1 202 ? 1.455 14.615 -1.196 1.00 91.75 202 ILE A N 1
ATOM 1472 C CA . ILE A 1 202 ? 0.526 15.048 -0.151 1.00 91.75 202 ILE A CA 1
ATOM 1473 C C . ILE A 1 202 ? 1.220 14.950 1.208 1.00 91.75 202 ILE A C 1
ATOM 1475 O O . ILE A 1 202 ? 1.773 13.909 1.561 1.00 91.75 202 ILE A O 1
ATOM 1479 N N . LYS A 1 203 ? 1.213 16.053 1.962 1.00 92.75 203 LYS A N 1
ATOM 1480 C CA . LYS A 1 203 ? 1.829 16.150 3.299 1.00 92.75 203 LYS A CA 1
ATOM 1481 C C . LYS A 1 203 ? 0.834 16.476 4.407 1.00 92.75 203 LYS A C 1
ATOM 1483 O O . LYS A 1 203 ? 1.127 16.210 5.564 1.00 92.75 203 LYS A O 1
ATOM 1488 N N . ASP A 1 204 ? -0.297 17.070 4.049 1.00 95.88 204 ASP A N 1
ATOM 1489 C CA . ASP A 1 204 ? -1.354 17.415 4.991 1.00 95.88 204 ASP A CA 1
ATOM 1490 C C . ASP A 1 204 ? -2.180 16.171 5.339 1.00 95.88 204 ASP A C 1
ATOM 1492 O O . ASP A 1 204 ? -2.626 15.456 4.442 1.00 95.88 204 ASP A O 1
ATOM 1496 N N . GLU A 1 205 ? -2.366 15.895 6.631 1.00 95.75 205 GLU A N 1
ATOM 1497 C CA . GLU A 1 205 ? -3.061 14.685 7.087 1.00 95.75 205 GLU A CA 1
ATOM 1498 C C . GLU A 1 205 ? -4.552 14.695 6.724 1.00 95.75 205 GLU A C 1
ATOM 1500 O O . GLU A 1 205 ? -5.103 13.650 6.375 1.00 95.75 205 GLU A O 1
ATOM 1505 N N . ALA A 1 206 ? -5.204 15.863 6.752 1.00 95.25 206 ALA A N 1
ATOM 1506 C CA . ALA A 1 206 ? -6.613 15.973 6.384 1.00 95.25 206 ALA A CA 1
ATOM 1507 C C . ALA A 1 206 ? -6.814 15.695 4.888 1.00 95.25 206 ALA A C 1
ATOM 1509 O O . ALA A 1 206 ? -7.782 15.039 4.505 1.00 95.25 206 ALA A O 1
ATOM 1510 N N . GLU A 1 207 ? -5.877 16.122 4.044 1.00 97.19 207 GLU A N 1
ATOM 1511 C CA . GLU A 1 207 ? -5.857 15.737 2.635 1.00 97.19 207 GLU A CA 1
ATOM 1512 C C . GLU A 1 207 ? -5.543 14.245 2.450 1.00 97.19 207 GLU A C 1
ATOM 1514 O O . GLU A 1 207 ? -6.197 13.576 1.653 1.00 97.19 207 GLU A O 1
ATOM 1519 N N . MET A 1 208 ? -4.605 13.674 3.218 1.00 97.56 208 MET A N 1
ATOM 1520 C CA . MET A 1 208 ? -4.343 12.228 3.167 1.00 97.56 208 MET A CA 1
ATOM 1521 C C . MET A 1 208 ? -5.599 11.404 3.474 1.00 97.56 208 MET A C 1
ATOM 1523 O O . MET A 1 208 ? -5.827 10.384 2.824 1.00 97.56 208 MET A O 1
ATOM 1527 N N . ALA A 1 209 ? -6.421 11.847 4.430 1.00 97.31 209 ALA A N 1
ATOM 1528 C CA . ALA A 1 209 ? -7.681 11.195 4.781 1.00 97.31 209 ALA A CA 1
ATOM 1529 C C . ALA A 1 209 ? -8.670 11.142 3.605 1.00 97.31 209 ALA A C 1
ATOM 1531 O O . ALA A 1 209 ? -9.359 10.138 3.433 1.00 97.31 209 ALA A O 1
ATOM 1532 N N . ARG A 1 210 ? -8.708 12.178 2.754 1.00 97.25 210 ARG A N 1
ATOM 1533 C CA . ARG A 1 210 ? -9.596 12.235 1.575 1.00 97.25 210 ARG A CA 1
ATOM 1534 C C . ARG A 1 210 ? -9.250 11.199 0.508 1.00 97.25 210 ARG A C 1
ATOM 1536 O O . ARG A 1 210 ? -10.124 10.810 -0.257 1.00 97.25 210 ARG A O 1
ATOM 1543 N N . HIS A 1 211 ? -8.000 10.744 0.487 1.00 96.69 211 HIS A N 1
ATOM 1544 C CA . HIS A 1 211 ? -7.495 9.740 -0.451 1.00 96.69 211 HIS A CA 1
ATOM 1545 C C . HIS A 1 211 ? -7.314 8.354 0.187 1.00 96.69 211 HIS A C 1
ATOM 1547 O O . HIS A 1 211 ? -6.773 7.441 -0.444 1.00 96.69 211 HIS A O 1
ATOM 1553 N N . ALA A 1 212 ? -7.733 8.179 1.444 1.00 97.38 212 ALA A N 1
ATOM 1554 C CA . ALA A 1 212 ? -7.678 6.892 2.119 1.00 97.38 212 ALA A CA 1
ATOM 1555 C C . ALA A 1 212 ? -8.542 5.865 1.371 1.00 97.38 212 ALA A C 1
ATOM 1557 O O . ALA A 1 212 ? -9.725 6.094 1.128 1.00 97.38 212 ALA A O 1
ATOM 1558 N N . LEU A 1 213 ? -7.936 4.727 1.030 1.00 96.75 213 LEU A N 1
ATOM 1559 C CA . LEU A 1 213 ? -8.551 3.592 0.339 1.00 96.75 213 LEU A CA 1
ATOM 1560 C C . LEU A 1 213 ? -9.142 3.902 -1.048 1.00 96.75 213 LEU A C 1
ATOM 1562 O O . LEU A 1 213 ? -9.784 3.028 -1.610 1.00 96.75 213 LEU A O 1
ATOM 1566 N N . GLU A 1 214 ? -8.890 5.068 -1.652 1.00 94.00 214 GLU A N 1
ATOM 1567 C CA . GLU A 1 214 ? -9.553 5.513 -2.895 1.00 94.00 214 GLU A CA 1
ATOM 1568 C C . GLU A 1 214 ? -9.449 4.508 -4.059 1.00 94.00 214 GLU A C 1
ATOM 1570 O O . GLU A 1 214 ? -10.439 4.238 -4.736 1.00 94.00 214 GLU A O 1
ATOM 1575 N N . ASP A 1 215 ? -8.269 3.915 -4.280 1.00 89.69 215 ASP A N 1
ATOM 1576 C CA . ASP A 1 215 ? -8.056 2.950 -5.371 1.00 89.69 215 ASP A CA 1
ATOM 1577 C C . ASP A 1 215 ? -8.699 1.564 -5.075 1.00 89.69 215 ASP A C 1
ATOM 1579 O O . ASP A 1 215 ? -8.817 0.731 -5.983 1.00 89.69 215 ASP A O 1
ATOM 1583 N N . LEU A 1 216 ? -9.098 1.297 -3.819 1.00 93.00 216 LEU A N 1
ATOM 1584 C CA . LEU A 1 216 ? -9.733 0.048 -3.362 1.00 93.00 216 LEU A CA 1
ATOM 1585 C C . LEU A 1 216 ? -11.250 0.187 -3.161 1.00 93.00 216 LEU A C 1
ATOM 1587 O O . LEU A 1 216 ? -12.011 -0.637 -3.662 1.00 93.00 216 LEU A O 1
ATOM 1591 N N . ASP A 1 217 ? -11.667 1.205 -2.415 1.00 95.94 217 ASP A N 1
ATOM 1592 C CA . ASP A 1 217 ? -13.042 1.563 -2.084 1.00 95.94 217 ASP A CA 1
ATOM 1593 C C . ASP A 1 217 ? -13.201 3.097 -2.155 1.00 95.94 217 ASP A C 1
ATOM 1595 O O . ASP A 1 217 ? -12.987 3.802 -1.162 1.00 95.94 217 ASP A O 1
ATOM 1599 N N . PRO A 1 218 ? -13.625 3.633 -3.315 1.00 95.06 218 PRO A N 1
ATOM 1600 C CA . PRO A 1 218 ? -13.845 5.067 -3.504 1.00 95.06 218 PRO A CA 1
A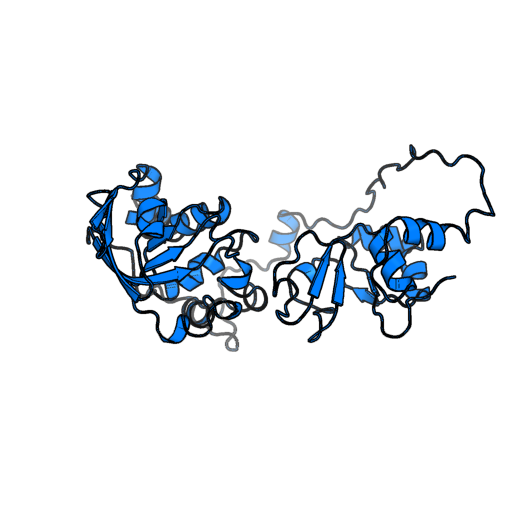TOM 1601 C C . PRO A 1 218 ? -14.916 5.667 -2.584 1.00 95.06 218 PRO A C 1
ATOM 1603 O O . PRO A 1 218 ? -15.039 6.887 -2.492 1.00 95.06 218 PRO A O 1
ATOM 1606 N N . THR A 1 219 ? -15.736 4.835 -1.933 1.00 97.19 219 THR A N 1
ATOM 1607 C CA . THR A 1 219 ? -16.811 5.298 -1.051 1.00 97.19 219 THR A CA 1
ATOM 1608 C C . THR A 1 219 ? -16.343 5.507 0.386 1.00 97.19 219 THR A C 1
ATOM 1610 O O . THR A 1 219 ? -17.015 6.218 1.132 1.00 97.19 219 THR A O 1
ATOM 1613 N N . PHE A 1 220 ? -15.193 4.949 0.776 1.00 98.44 220 PHE A N 1
ATOM 1614 C CA . PHE A 1 220 ? -14.709 4.974 2.154 1.00 98.44 220 PHE A CA 1
ATOM 1615 C C . PHE A 1 220 ? -14.553 6.398 2.699 1.00 98.44 220 PHE A C 1
ATOM 1617 O O . PHE A 1 220 ? -15.234 6.772 3.653 1.00 98.44 220 PHE A O 1
ATOM 1624 N N . ALA A 1 221 ? -13.712 7.219 2.063 1.00 97.44 221 ALA A N 1
ATOM 1625 C CA . ALA A 1 221 ? -13.341 8.538 2.581 1.00 97.44 221 ALA A CA 1
ATOM 1626 C C . ALA A 1 221 ? -14.538 9.498 2.735 1.00 97.44 221 ALA A C 1
ATOM 1628 O O . ALA A 1 221 ? -14.540 10.352 3.616 1.00 97.44 221 ALA A O 1
ATOM 1629 N N . ALA A 1 222 ? -15.575 9.342 1.906 1.00 97.62 222 ALA A N 1
ATOM 1630 C CA . ALA A 1 222 ? -16.780 10.169 1.967 1.00 97.62 222 ALA A CA 1
ATOM 1631 C C . ALA A 1 222 ? -17.771 9.744 3.066 1.00 97.62 222 ALA A C 1
ATOM 1633 O O . ALA A 1 222 ? -18.627 10.537 3.453 1.00 97.62 222 ALA A O 1
ATOM 1634 N N . ASN A 1 223 ? -17.697 8.496 3.539 1.00 98.25 223 ASN A N 1
ATOM 1635 C CA . ASN A 1 223 ? -18.731 7.890 4.386 1.00 98.25 223 ASN A CA 1
ATOM 1636 C C . ASN A 1 223 ? -18.217 7.401 5.747 1.00 98.25 223 ASN A C 1
ATOM 1638 O O . ASN A 1 223 ? -19.032 7.100 6.630 1.00 98.25 223 ASN A O 1
ATOM 1642 N N . VAL A 1 224 ? -16.900 7.282 5.916 1.00 98.31 224 VAL A N 1
ATOM 1643 C CA . VAL A 1 224 ? -16.269 6.913 7.185 1.00 98.31 224 VAL A CA 1
ATOM 1644 C C . VAL A 1 224 ? -16.605 7.945 8.257 1.00 98.31 224 VAL A C 1
ATOM 1646 O O . VAL A 1 224 ? -16.627 9.150 8.002 1.00 98.31 224 VAL A O 1
ATOM 1649 N N . GLN A 1 225 ? -16.927 7.463 9.451 1.00 98.12 225 GLN A N 1
ATOM 1650 C CA . GLN A 1 225 ? -17.165 8.297 10.624 1.00 98.12 225 GLN A CA 1
ATOM 1651 C C . GLN A 1 225 ? -16.059 8.075 11.662 1.00 98.12 225 GLN A C 1
ATOM 1653 O O . GLN A 1 225 ? -15.447 7.003 11.679 1.00 98.12 225 GLN A O 1
ATOM 1658 N N . PRO A 1 226 ? -15.804 9.051 12.554 1.00 97.31 226 PRO A N 1
ATOM 1659 C CA . PRO A 1 226 ? -14.950 8.818 13.710 1.00 97.31 226 PRO A CA 1
ATOM 1660 C C . PRO A 1 226 ? -15.378 7.553 14.458 1.00 97.31 226 PRO A C 1
ATOM 1662 O O . PRO A 1 226 ? -16.569 7.331 14.664 1.00 97.31 226 PRO A O 1
ATOM 1665 N N . ASP A 1 227 ? -14.397 6.752 14.865 1.00 96.38 227 ASP A N 1
ATOM 1666 C CA . ASP A 1 227 ? -14.557 5.486 15.597 1.00 96.38 227 ASP A CA 1
ATOM 1667 C C . ASP A 1 227 ? -15.091 4.293 14.799 1.00 96.38 227 ASP A C 1
ATOM 1669 O O . ASP A 1 227 ? -15.152 3.188 15.348 1.00 96.38 227 ASP A O 1
ATOM 1673 N N . ASP A 1 228 ? -15.380 4.462 13.505 1.00 98.62 228 ASP A N 1
ATOM 1674 C CA . ASP A 1 228 ? -15.560 3.323 12.608 1.00 98.62 228 ASP A CA 1
ATOM 1675 C C . ASP A 1 228 ? -14.341 2.380 12.673 1.00 98.62 228 ASP A C 1
ATOM 1677 O O . ASP A 1 228 ? -13.196 2.783 12.912 1.00 98.62 228 ASP A O 1
ATOM 1681 N N . VAL A 1 229 ? -14.600 1.087 12.475 1.00 98.62 229 VAL A N 1
ATOM 1682 C CA . VAL A 1 229 ? -13.615 0.018 12.667 1.00 98.62 229 VAL A CA 1
ATOM 1683 C C . VAL A 1 229 ? -13.339 -0.651 11.334 1.00 98.62 229 VAL A C 1
ATOM 1685 O O . VAL A 1 229 ? -14.250 -1.159 10.682 1.00 98.62 229 VAL A O 1
ATOM 1688 N N . ILE A 1 230 ? -12.070 -0.715 10.937 1.00 98.81 230 ILE A N 1
ATOM 1689 C CA . ILE A 1 230 ? -11.683 -1.527 9.782 1.00 98.81 230 ILE A CA 1
ATOM 1690 C C . ILE A 1 230 ? -11.578 -2.987 10.219 1.00 98.81 230 ILE A C 1
ATOM 1692 O O . ILE A 1 230 ? -10.896 -3.300 11.192 1.00 98.81 230 ILE A O 1
ATOM 1696 N N . VAL A 1 231 ? -12.225 -3.876 9.471 1.00 98.81 231 VAL A N 1
ATOM 1697 C CA . VAL A 1 231 ? -12.197 -5.327 9.648 1.00 98.81 231 VAL A CA 1
ATOM 1698 C C . VAL A 1 231 ? -11.559 -5.955 8.416 1.00 98.81 231 VAL A C 1
ATOM 1700 O O . VAL A 1 231 ? -12.103 -5.870 7.320 1.00 98.81 231 VAL A O 1
ATOM 1703 N N . ALA A 1 232 ? -10.398 -6.578 8.570 1.00 98.56 232 ALA A N 1
ATOM 1704 C CA . ALA A 1 232 ? -9.583 -7.018 7.442 1.00 98.56 232 ALA A CA 1
ATOM 1705 C C . ALA A 1 232 ? -9.221 -8.504 7.495 1.00 98.56 232 ALA A C 1
ATOM 1707 O O . ALA A 1 232 ? -9.147 -9.118 8.558 1.00 98.56 232 ALA A O 1
ATOM 1708 N N . GLY A 1 233 ? -8.951 -9.081 6.327 1.00 98.56 233 GLY A N 1
ATOM 1709 C CA . GLY A 1 233 ? -8.454 -10.443 6.197 1.00 98.56 233 GLY A CA 1
ATOM 1710 C C . GLY A 1 233 ? -7.009 -10.617 6.680 1.00 98.56 233 GLY A C 1
ATOM 1711 O O . GLY A 1 233 ? -6.548 -10.020 7.658 1.00 98.56 233 GLY A O 1
ATOM 1712 N N . ARG A 1 234 ? -6.284 -11.503 6.008 1.00 98.50 234 ARG A N 1
ATOM 1713 C CA . ARG A 1 234 ? -4.874 -11.800 6.268 1.00 98.50 234 ARG A CA 1
ATOM 1714 C C . ARG A 1 234 ? -3.965 -10.756 5.631 1.00 98.50 234 ARG A C 1
ATOM 1716 O O . ARG A 1 234 ? -4.268 -10.214 4.574 1.00 98.50 234 ARG A O 1
ATOM 1723 N N . ASN A 1 235 ? -2.800 -10.556 6.242 1.00 97.62 235 ASN A N 1
ATOM 1724 C CA . ASN A 1 235 ? -1.688 -9.778 5.697 1.00 97.62 235 ASN A CA 1
ATOM 1725 C C . ASN A 1 235 ? -2.052 -8.315 5.361 1.00 97.62 235 ASN A C 1
ATOM 1727 O O . ASN A 1 235 ? -1.560 -7.748 4.385 1.00 97.62 235 ASN A O 1
ATOM 1731 N N . TRP A 1 236 ? -2.898 -7.686 6.186 1.00 98.50 236 TRP A N 1
ATOM 1732 C CA . TRP A 1 236 ? -3.269 -6.279 6.020 1.00 98.50 236 TRP A CA 1
ATOM 1733 C C . TRP A 1 236 ? -2.043 -5.359 6.089 1.00 98.50 236 TRP A C 1
ATOM 1735 O O . TRP A 1 236 ? -1.186 -5.494 6.971 1.00 98.50 236 TRP A O 1
ATOM 1745 N N . GLY A 1 237 ? -1.970 -4.399 5.167 1.00 97.62 237 GLY A N 1
ATOM 1746 C CA . GLY A 1 237 ? -0.886 -3.427 5.076 1.00 97.62 237 GLY A CA 1
ATOM 1747 C C . GLY A 1 237 ? 0.411 -3.993 4.499 1.00 97.62 237 GLY A C 1
ATOM 1748 O O . GLY A 1 237 ? 1.499 -3.515 4.830 1.00 97.62 237 GLY A O 1
ATOM 1749 N N . CYS A 1 238 ? 0.343 -5.030 3.665 1.00 96.06 238 CYS A N 1
ATOM 1750 C CA . CYS A 1 238 ? 1.530 -5.586 3.018 1.00 96.06 238 CYS A CA 1
ATOM 1751 C C . CYS A 1 238 ? 2.153 -4.618 1.990 1.00 96.06 238 CYS A C 1
ATOM 1753 O O . CYS A 1 238 ? 1.574 -3.604 1.609 1.00 96.06 238 CYS A O 1
ATOM 1755 N N . GLY A 1 239 ? 3.382 -4.899 1.549 1.00 91.56 239 GLY A N 1
ATOM 1756 C CA . GLY A 1 239 ? 4.052 -4.101 0.517 1.00 91.56 239 GLY A CA 1
ATOM 1757 C C . GLY A 1 239 ? 4.989 -3.011 1.047 1.00 91.56 239 GLY A C 1
ATOM 1758 O O . GLY A 1 239 ? 6.040 -3.303 1.622 1.00 91.56 239 GLY A O 1
ATOM 1759 N N . SER A 1 240 ? 4.739 -1.751 0.687 1.00 89.19 240 SER A N 1
ATOM 1760 C CA . SER A 1 240 ? 5.651 -0.620 0.935 1.00 89.19 240 SER A CA 1
ATOM 1761 C C . SER A 1 240 ? 5.659 -0.204 2.409 1.00 89.19 240 SER A C 1
ATOM 1763 O O . SER A 1 240 ? 4.625 -0.240 3.063 1.00 89.19 240 SER A O 1
ATOM 1765 N N . SER A 1 241 ? 6.803 0.251 2.927 1.00 89.94 241 SER A N 1
ATOM 1766 C CA . SER A 1 241 ? 6.984 0.663 4.334 1.00 89.94 241 SER A CA 1
ATOM 1767 C C . SER A 1 241 ? 6.384 2.031 4.687 1.00 89.94 241 SER A C 1
ATOM 1769 O O . SER A 1 241 ? 6.733 2.613 5.711 1.00 89.94 241 SER A O 1
ATOM 1771 N N . ARG A 1 242 ? 5.541 2.573 3.810 1.00 88.50 242 ARG A N 1
ATOM 1772 C CA . ARG A 1 242 ? 5.042 3.947 3.853 1.00 88.50 242 ARG A CA 1
ATOM 1773 C C . ARG A 1 242 ? 4.143 4.133 5.072 1.00 88.50 242 ARG A C 1
ATOM 1775 O O . ARG A 1 242 ? 3.141 3.436 5.215 1.00 88.50 242 ARG A O 1
ATOM 1782 N N . GLU A 1 243 ? 4.513 5.060 5.946 1.00 94.56 243 GLU A N 1
ATOM 1783 C CA . GLU A 1 243 ? 3.753 5.393 7.154 1.00 94.56 243 GLU A CA 1
ATOM 1784 C C . GLU A 1 243 ? 2.434 6.107 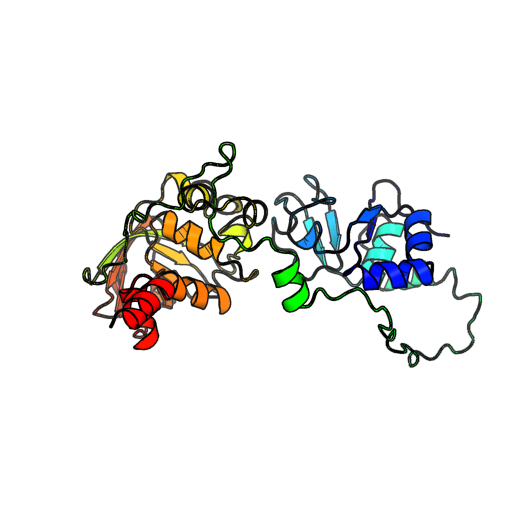6.825 1.00 94.56 243 GLU A C 1
ATOM 1786 O O . GLU A 1 243 ? 1.450 5.932 7.533 1.00 94.56 243 GLU A O 1
ATOM 1791 N N . GLN A 1 244 ? 2.367 6.784 5.677 1.00 96.62 244 GLN A N 1
ATOM 1792 C CA . GLN A 1 244 ? 1.192 7.500 5.174 1.00 96.62 244 GLN A CA 1
ATOM 1793 C C . GLN A 1 244 ? -0.055 6.610 5.048 1.00 96.62 244 GLN A C 1
ATOM 1795 O O . GLN A 1 244 ? -1.178 7.089 5.184 1.00 96.62 244 GLN A O 1
ATOM 1800 N N . ALA A 1 245 ? 0.122 5.301 4.831 1.00 97.44 245 ALA A N 1
ATOM 1801 C CA . ALA A 1 245 ? -0.984 4.343 4.840 1.00 97.44 245 ALA A CA 1
ATOM 1802 C C . ALA A 1 245 ? -1.668 4.252 6.217 1.00 97.44 245 ALA A C 1
ATOM 1804 O O . ALA A 1 245 ? -2.861 4.010 6.301 1.00 97.44 245 ALA A O 1
ATOM 1805 N N . VAL A 1 246 ? -0.928 4.458 7.304 1.00 98.00 246 VAL A N 1
ATOM 1806 C CA . VAL A 1 246 ? -1.477 4.535 8.662 1.00 98.00 246 VAL A CA 1
ATOM 1807 C C . VAL A 1 246 ? -1.995 5.942 8.947 1.00 98.00 246 VAL A C 1
ATOM 1809 O O . VAL A 1 246 ? -3.095 6.084 9.475 1.00 98.00 246 VAL A O 1
ATOM 1812 N N . THR A 1 247 ? -1.231 6.973 8.572 1.00 97.31 247 THR A N 1
ATOM 1813 C CA . THR A 1 247 ? -1.598 8.380 8.794 1.00 97.31 247 THR A CA 1
ATOM 1814 C C . THR A 1 247 ? -2.937 8.729 8.147 1.00 97.31 247 THR A C 1
ATOM 1816 O O . THR A 1 247 ? -3.793 9.294 8.814 1.00 97.31 247 THR A O 1
ATOM 1819 N N . SER A 1 248 ? -3.158 8.326 6.891 1.00 98.00 248 SER A N 1
ATOM 1820 C CA . SER A 1 248 ? -4.422 8.550 6.169 1.00 98.00 248 SER A CA 1
ATOM 1821 C C . SER A 1 248 ? -5.630 7.937 6.885 1.00 98.00 248 SER A C 1
ATOM 1823 O O . SER A 1 248 ? -6.640 8.611 7.061 1.00 98.00 248 SER A O 1
ATOM 1825 N N . LEU A 1 249 ? -5.520 6.693 7.364 1.00 98.44 249 LEU A N 1
ATOM 1826 C CA . LEU A 1 249 ? -6.597 6.018 8.097 1.00 98.44 249 LEU A CA 1
ATOM 1827 C C . LEU A 1 249 ? -6.868 6.670 9.455 1.00 98.44 249 LEU A C 1
ATOM 1829 O O . LEU A 1 249 ? -8.023 6.882 9.821 1.00 98.44 249 LEU A O 1
ATOM 1833 N N . ARG A 1 250 ? -5.810 7.018 10.195 1.00 97.00 250 ARG A N 1
ATOM 1834 C CA . ARG A 1 250 ? -5.931 7.720 11.477 1.00 97.00 250 ARG A CA 1
ATOM 1835 C C . ARG A 1 250 ? -6.601 9.083 11.293 1.00 97.00 250 ARG A C 1
ATOM 1837 O O . ARG A 1 250 ? -7.518 9.416 12.038 1.00 97.00 250 ARG A O 1
ATOM 1844 N N . ALA A 1 251 ? -6.164 9.851 10.297 1.00 96.88 251 ALA A N 1
ATOM 1845 C CA . ALA A 1 251 ? -6.715 11.164 9.979 1.00 96.88 251 ALA A CA 1
ATOM 1846 C C . ALA A 1 251 ? -8.171 11.088 9.484 1.00 96.88 251 ALA A C 1
ATOM 1848 O O . ALA A 1 251 ? -8.945 12.010 9.724 1.00 96.88 251 ALA A O 1
ATOM 1849 N N . ALA A 1 252 ? -8.571 9.965 8.877 1.00 97.88 252 ALA A N 1
ATOM 1850 C CA . ALA A 1 252 ? -9.963 9.661 8.538 1.00 97.88 252 ALA A CA 1
ATOM 1851 C C . ALA A 1 252 ? -10.837 9.289 9.758 1.00 97.88 252 ALA A C 1
ATOM 1853 O O . ALA A 1 252 ? -12.033 9.053 9.607 1.00 97.88 252 ALA A O 1
ATOM 1854 N N . GLY A 1 253 ? -10.267 9.241 10.967 1.00 96.62 253 GLY A N 1
ATOM 1855 C CA . GLY A 1 253 ? -10.992 8.970 12.211 1.00 96.62 253 GLY A CA 1
ATOM 1856 C C . GLY A 1 253 ? -10.966 7.509 12.667 1.00 96.62 253 GLY A C 1
ATOM 1857 O O . GLY A 1 253 ? -11.589 7.183 13.679 1.00 96.62 253 GLY A O 1
ATOM 1858 N N . ILE A 1 254 ? -10.226 6.632 11.978 1.00 98.06 254 ILE A N 1
ATOM 1859 C CA . ILE A 1 254 ? -10.059 5.240 12.405 1.00 98.06 254 ILE A CA 1
ATOM 1860 C C . ILE A 1 254 ? -9.104 5.186 13.598 1.00 98.06 254 ILE A C 1
ATOM 1862 O O . ILE A 1 254 ? -7.959 5.636 13.526 1.00 98.06 254 ILE A O 1
ATOM 1866 N N . ARG A 1 255 ? -9.557 4.573 14.694 1.00 95.50 255 ARG A N 1
ATOM 1867 C CA . ARG A 1 255 ? -8.727 4.324 15.888 1.00 95.50 255 ARG A CA 1
ATOM 1868 C C . ARG A 1 255 ? -8.284 2.875 16.026 1.00 95.50 255 ARG A C 1
ATOM 1870 O O . ARG A 1 255 ? -7.239 2.618 16.623 1.00 95.50 255 ARG A O 1
ATOM 1877 N N . VAL A 1 256 ? -9.053 1.937 15.473 1.00 97.19 256 VAL A N 1
ATOM 1878 C CA . VAL A 1 256 ? -8.801 0.499 15.600 1.00 97.19 256 VAL A CA 1
ATOM 1879 C C . VAL A 1 256 ? -8.975 -0.201 14.258 1.00 97.19 256 VAL A C 1
ATOM 1881 O O . VAL A 1 256 ? -9.930 0.055 13.526 1.00 97.19 256 VAL A O 1
ATOM 1884 N N . ILE A 1 257 ? -8.064 -1.126 13.966 1.00 98.56 257 ILE A N 1
ATOM 1885 C CA . ILE A 1 257 ? -8.201 -2.102 12.887 1.00 98.56 257 ILE A CA 1
ATOM 1886 C C . ILE A 1 257 ? -8.218 -3.493 13.510 1.00 98.56 257 ILE A C 1
ATOM 1888 O O . ILE A 1 257 ? -7.297 -3.841 14.243 1.00 98.56 257 ILE A O 1
ATOM 1892 N N . VAL A 1 258 ? -9.222 -4.304 13.189 1.00 98.69 258 VAL A N 1
ATOM 1893 C CA . VAL A 1 258 ? -9.305 -5.718 13.566 1.00 98.69 258 VAL A CA 1
ATOM 1894 C C . VAL A 1 258 ? -8.993 -6.563 12.333 1.00 98.69 258 VAL A C 1
ATOM 1896 O O . VAL A 1 258 ? -9.691 -6.464 11.331 1.00 98.69 258 VAL A O 1
ATOM 1899 N N . ALA A 1 259 ? -7.952 -7.393 12.367 1.00 98.69 259 ALA A N 1
ATOM 1900 C CA . ALA A 1 259 ? -7.563 -8.213 11.217 1.00 98.69 259 ALA A CA 1
ATOM 1901 C C . ALA A 1 259 ? -7.236 -9.663 11.594 1.00 98.69 259 ALA A C 1
ATOM 1903 O O . ALA A 1 259 ? -6.945 -9.962 12.754 1.00 98.69 259 ALA A O 1
ATOM 1904 N N . GLN A 1 260 ? -7.235 -10.571 10.608 1.00 98.44 260 GLN A N 1
ATOM 1905 C CA . GLN A 1 260 ? -6.721 -11.932 10.828 1.00 98.44 260 GLN A CA 1
ATOM 1906 C C . GLN A 1 260 ? -5.202 -11.911 11.007 1.00 98.44 260 GLN A C 1
ATOM 1908 O O . GLN A 1 260 ? -4.657 -12.656 11.816 1.00 98.44 260 GLN A O 1
ATOM 1913 N N . SER A 1 261 ? -4.505 -11.064 10.246 1.00 98.38 261 SER A N 1
ATOM 1914 C CA . SER A 1 261 ? -3.078 -10.802 10.432 1.00 98.38 261 SER A CA 1
ATOM 1915 C C . SER A 1 261 ? -2.654 -9.498 9.757 1.00 98.38 261 SER A C 1
ATOM 1917 O O . SER A 1 261 ? -3.302 -9.013 8.830 1.00 98.38 261 SER A O 1
ATOM 1919 N N . PHE A 1 262 ? -1.527 -8.948 10.206 1.00 98.44 262 PHE A N 1
ATOM 1920 C CA . PHE A 1 262 ? -0.928 -7.730 9.663 1.00 98.44 262 PHE A CA 1
ATOM 1921 C C . PHE A 1 262 ? 0.449 -8.016 9.076 1.00 98.44 262 PHE A C 1
ATOM 1923 O O . PHE A 1 262 ? 1.209 -8.832 9.604 1.00 98.44 262 PHE A O 1
ATOM 1930 N N . ALA A 1 263 ? 0.825 -7.260 8.050 1.00 97.81 263 ALA A N 1
ATOM 1931 C CA . ALA A 1 263 ? 2.215 -7.180 7.642 1.00 97.81 263 ALA A CA 1
ATOM 1932 C C . ALA A 1 263 ? 3.052 -6.476 8.723 1.00 97.81 263 ALA A C 1
ATOM 1934 O O . ALA A 1 263 ? 2.663 -5.447 9.281 1.00 97.81 263 ALA A O 1
ATOM 1935 N N . ARG A 1 264 ? 4.253 -7.005 8.983 1.00 96.06 264 ARG A N 1
ATOM 1936 C CA . ARG A 1 264 ? 5.129 -6.582 10.093 1.00 96.06 264 ARG A CA 1
ATOM 1937 C C . ARG A 1 264 ? 5.382 -5.071 10.155 1.00 96.06 264 ARG A C 1
ATOM 1939 O O . ARG A 1 264 ? 5.389 -4.499 11.242 1.00 96.06 264 ARG A O 1
ATOM 1946 N N . ILE A 1 265 ? 5.645 -4.439 9.008 1.00 97.06 265 ILE A N 1
ATOM 1947 C CA . ILE A 1 265 ? 5.990 -3.009 8.955 1.00 97.06 265 ILE A CA 1
ATOM 1948 C C . ILE A 1 265 ? 4.753 -2.153 9.229 1.00 97.06 265 ILE A C 1
ATOM 1950 O O . ILE A 1 265 ? 4.818 -1.254 10.062 1.00 97.06 265 ILE A O 1
ATOM 1954 N N . PHE A 1 266 ? 3.620 -2.474 8.599 1.00 98.25 266 PHE A N 1
ATOM 1955 C CA . PHE A 1 266 ? 2.368 -1.767 8.849 1.00 98.25 266 PHE A CA 1
ATOM 1956 C C . PHE A 1 266 ? 1.956 -1.864 10.316 1.00 98.25 266 PHE A C 1
ATOM 1958 O O . PHE A 1 266 ? 1.636 -0.845 10.915 1.00 98.25 266 PHE A O 1
ATOM 1965 N N . PHE A 1 267 ? 2.043 -3.054 10.922 1.00 96.69 267 PHE A N 1
ATOM 1966 C CA . PHE A 1 267 ? 1.743 -3.242 12.344 1.00 96.69 267 PHE A CA 1
ATOM 1967 C C . PHE A 1 267 ? 2.556 -2.287 13.231 1.00 96.69 267 PHE A C 1
ATOM 1969 O O . PHE A 1 267 ? 2.017 -1.658 14.139 1.00 96.69 267 PHE A O 1
ATOM 1976 N N . ARG A 1 268 ? 3.860 -2.145 12.953 1.00 96.00 268 ARG A N 1
ATOM 1977 C CA . ARG A 1 268 ? 4.725 -1.229 13.705 1.00 96.00 268 ARG A CA 1
ATOM 1978 C C . ARG A 1 268 ? 4.349 0.233 13.469 1.00 96.00 268 ARG A C 1
ATOM 1980 O O . ARG A 1 268 ? 4.278 0.979 14.439 1.00 96.00 268 ARG A O 1
ATOM 1987 N N . ASN A 1 269 ? 4.091 0.621 12.222 1.00 97.50 269 ASN A N 1
ATOM 1988 C CA . ASN A 1 269 ? 3.666 1.980 11.885 1.00 97.50 269 ASN A CA 1
ATOM 1989 C C . ASN A 1 269 ? 2.335 2.326 12.568 1.00 97.50 269 ASN A C 1
ATOM 1991 O O . ASN A 1 269 ? 2.215 3.415 13.117 1.00 97.50 269 ASN A O 1
ATOM 1995 N N . ALA A 1 270 ? 1.378 1.392 12.600 1.00 97.44 270 ALA A N 1
ATOM 1996 C CA . ALA A 1 270 ? 0.090 1.563 13.267 1.00 97.44 270 ALA A CA 1
ATOM 1997 C C . ALA A 1 270 ? 0.294 1.928 14.740 1.00 97.44 270 ALA A C 1
ATOM 1999 O O . ALA A 1 270 ? -0.050 3.037 15.148 1.00 97.44 270 ALA A O 1
ATOM 2000 N N . VAL A 1 271 ? 0.992 1.063 15.484 1.00 95.62 271 VAL A N 1
ATOM 2001 C CA . VAL A 1 271 ? 1.318 1.300 16.897 1.00 95.62 271 VAL A CA 1
ATOM 2002 C C . VAL A 1 271 ? 2.033 2.639 17.088 1.00 95.62 271 VAL A C 1
ATOM 2004 O O . VAL A 1 271 ? 1.633 3.436 17.932 1.00 95.62 271 VAL A O 1
ATOM 2007 N N . ASN A 1 272 ? 3.059 2.923 16.284 1.00 95.50 272 ASN A N 1
ATOM 2008 C CA . ASN A 1 272 ? 3.849 4.148 16.417 1.00 95.50 272 ASN A CA 1
ATOM 2009 C C . ASN A 1 272 ? 3.030 5.431 16.196 1.00 95.50 272 ASN A C 1
ATOM 2011 O O . ASN A 1 272 ? 3.376 6.461 16.769 1.00 95.50 272 ASN A O 1
ATOM 2015 N N . ASN A 1 273 ? 1.950 5.374 15.416 1.00 95.19 273 ASN A N 1
ATOM 2016 C CA . ASN A 1 273 ? 1.078 6.517 15.124 1.00 95.19 273 ASN A CA 1
ATOM 2017 C C . ASN A 1 273 ? -0.201 6.535 15.973 1.00 95.19 273 ASN A C 1
ATOM 2019 O O . ASN A 1 273 ? -1.102 7.330 15.712 1.00 95.19 273 ASN A O 1
ATOM 2023 N N . GLY A 1 274 ? -0.305 5.657 16.972 1.00 93.38 274 GLY A N 1
ATOM 2024 C CA . GLY A 1 274 ? -1.488 5.553 17.821 1.00 93.38 274 GLY A CA 1
ATOM 2025 C C . GLY A 1 274 ? -2.625 4.726 17.215 1.00 93.38 274 GLY A C 1
ATOM 2026 O O . GLY A 1 274 ? -3.593 4.446 17.899 1.00 93.38 274 GLY A O 1
ATOM 2027 N N . LEU A 1 275 ? -2.546 4.267 15.971 1.00 95.94 275 LEU A N 1
ATOM 2028 C CA . LEU A 1 275 ? -3.583 3.395 15.420 1.00 95.94 275 LEU A CA 1
ATOM 2029 C C . LEU A 1 275 ? -3.459 2.001 16.052 1.00 95.94 275 LEU A C 1
ATOM 2031 O O . LEU A 1 275 ? -2.384 1.411 15.994 1.00 95.94 275 LEU A O 1
ATOM 2035 N N . LEU A 1 276 ? -4.528 1.453 16.635 1.00 96.06 276 LEU A N 1
ATOM 2036 C CA . LEU A 1 276 ? -4.482 0.149 17.301 1.00 96.06 276 LEU A CA 1
ATOM 2037 C C . LEU A 1 276 ? -4.724 -1.006 16.306 1.00 96.06 276 LEU A C 1
ATOM 2039 O O . LEU A 1 276 ? -5.852 -1.169 15.836 1.00 96.06 276 LEU A O 1
ATOM 2043 N N . PRO A 1 277 ? -3.721 -1.860 16.018 1.00 96.94 277 PRO A N 1
ATOM 2044 C CA . PRO A 1 277 ? -3.935 -3.115 15.304 1.00 96.94 277 PRO A CA 1
ATOM 2045 C C . PRO A 1 277 ? -4.317 -4.248 16.273 1.00 96.94 277 PRO A C 1
ATOM 2047 O O . PRO A 1 277 ? -3.525 -4.647 17.127 1.00 96.94 277 PRO A O 1
ATOM 2050 N N . VAL A 1 278 ? -5.509 -4.817 16.108 1.00 97.69 278 VAL A N 1
ATOM 2051 C CA . VAL A 1 278 ? -6.011 -5.982 16.849 1.00 97.69 278 VAL A CA 1
ATOM 2052 C C . VAL A 1 278 ? -5.992 -7.212 15.949 1.00 97.69 278 VAL A C 1
ATOM 2054 O O . VAL A 1 278 ? -6.611 -7.228 14.888 1.00 97.69 278 VAL A O 1
ATOM 2057 N N . VAL A 1 279 ? -5.302 -8.267 16.381 1.00 97.88 279 VAL A N 1
ATOM 2058 C CA . VAL A 1 279 ? -5.338 -9.575 15.714 1.00 97.88 279 VAL A CA 1
ATOM 2059 C C . VAL A 1 279 ? -6.428 -10.421 16.366 1.00 97.88 279 VAL A C 1
ATOM 2061 O O . VAL A 1 279 ? -6.282 -10.813 17.522 1.00 97.88 279 VAL A O 1
ATOM 2064 N N . CYS A 1 280 ? -7.519 -10.681 15.645 1.00 98.19 280 CYS A N 1
ATOM 2065 C CA . CYS A 1 280 ? -8.645 -11.480 16.141 1.00 98.19 280 CYS A CA 1
ATOM 2066 C C . CYS A 1 280 ? -9.358 -12.195 14.974 1.00 98.19 280 CYS A C 1
ATOM 2068 O O . CYS A 1 280 ? -10.372 -11.701 14.470 1.00 98.19 280 CYS A O 1
ATOM 2070 N N . PRO A 1 281 ? -8.810 -13.324 14.483 1.00 98.06 281 PRO A N 1
ATOM 2071 C CA . PRO A 1 281 ? -9.352 -14.029 13.322 1.00 98.06 281 PRO A CA 1
ATOM 2072 C C . PRO A 1 281 ? -10.821 -14.442 13.468 1.00 98.06 281 PRO A C 1
ATOM 2074 O O . PRO A 1 281 ? -11.581 -14.363 12.503 1.00 98.06 281 PRO A O 1
ATOM 2077 N N . GLU A 1 282 ? -11.235 -14.840 14.668 1.00 98.12 282 GLU A N 1
ATOM 2078 C CA . GLU A 1 282 ? -12.592 -15.280 14.981 1.00 98.12 282 GLU A CA 1
ATOM 2079 C C . GLU A 1 282 ? -13.596 -14.126 14.867 1.00 98.12 282 GLU A C 1
ATOM 2081 O O . GLU A 1 282 ? -14.645 -14.286 14.241 1.00 98.12 282 GLU A O 1
ATOM 2086 N N . ALA A 1 283 ? -13.246 -12.936 15.375 1.00 98.31 283 ALA A N 1
ATOM 2087 C CA . ALA A 1 283 ? -14.067 -11.739 15.194 1.00 98.31 283 ALA A CA 1
ATOM 2088 C C . ALA A 1 283 ? -14.180 -11.367 13.712 1.00 98.31 283 ALA A C 1
ATOM 2090 O O . ALA A 1 283 ? -15.275 -11.090 13.225 1.00 98.31 283 ALA A O 1
ATOM 2091 N N . VAL A 1 284 ? -13.070 -11.413 12.964 1.00 98.38 284 VAL A N 1
ATOM 2092 C CA . VAL A 1 284 ? -13.090 -11.142 11.518 1.00 98.38 284 VAL A CA 1
ATOM 2093 C C . VAL A 1 284 ? -13.990 -12.132 10.780 1.00 98.38 284 VAL A C 1
ATOM 2095 O O . VAL A 1 284 ? -14.693 -11.741 9.851 1.00 98.38 284 VAL A O 1
ATOM 2098 N N . ALA A 1 285 ? -14.001 -13.410 11.158 1.00 97.88 285 ALA A N 1
ATOM 2099 C CA . ALA A 1 285 ? -14.884 -14.391 10.533 1.00 97.88 285 ALA A CA 1
ATOM 2100 C C . ALA A 1 285 ? -16.371 -14.070 10.773 1.00 97.88 285 ALA A C 1
ATOM 2102 O O . ALA A 1 285 ? -17.187 -14.292 9.879 1.00 97.88 285 ALA A O 1
ATOM 2103 N N . ALA A 1 286 ? -16.708 -13.510 11.937 1.00 98.06 286 ALA A N 1
ATOM 2104 C CA . ALA A 1 286 ? -18.082 -13.232 12.340 1.00 98.06 286 ALA A CA 1
ATOM 2105 C C . ALA A 1 286 ? -18.641 -11.891 11.822 1.00 98.06 286 ALA A C 1
ATOM 2107 O O . ALA A 1 286 ? -19.803 -11.837 11.413 1.00 98.06 286 ALA A O 1
ATOM 2108 N N . ILE A 1 287 ? -17.832 -10.824 11.822 1.00 98.50 287 ILE A N 1
ATOM 2109 C CA . ILE A 1 287 ? -18.307 -9.445 11.615 1.00 98.50 287 ILE A CA 1
ATOM 2110 C C . ILE A 1 287 ? -18.783 -9.173 10.176 1.00 98.50 287 ILE A C 1
ATOM 2112 O O . ILE A 1 287 ? -18.014 -9.282 9.227 1.00 98.50 287 ILE A O 1
ATOM 2116 N N . GLN A 1 288 ? -20.013 -8.718 9.987 1.00 98.06 288 GLN A N 1
ATOM 2117 C CA . GLN A 1 288 ? -20.586 -8.302 8.710 1.00 98.06 288 GLN A CA 1
ATOM 2118 C C . GLN A 1 288 ? -20.283 -6.829 8.368 1.00 98.06 288 GLN A C 1
ATOM 2120 O O . GLN A 1 288 ? -20.135 -5.997 9.263 1.00 98.06 288 GLN A O 1
ATOM 2125 N N . PRO A 1 289 ? -20.208 -6.463 7.073 1.00 97.88 289 PRO A N 1
ATOM 2126 C CA . PRO A 1 289 ? -20.036 -5.069 6.664 1.00 97.88 289 PRO A CA 1
ATOM 2127 C C . PRO A 1 289 ? -21.142 -4.162 7.223 1.00 97.88 289 PRO A C 1
ATOM 2129 O O . PRO A 1 289 ? -22.325 -4.488 7.143 1.00 97.88 289 PRO A O 1
ATOM 2132 N N . GLY A 1 290 ? -20.756 -3.005 7.757 1.00 97.62 290 GLY A N 1
ATOM 2133 C CA . GLY A 1 290 ? -21.658 -1.970 8.259 1.00 97.62 290 GLY A CA 1
ATOM 2134 C C . GLY A 1 290 ? -22.271 -2.232 9.635 1.00 97.62 290 GLY A C 1
ATOM 2135 O O . GLY A 1 290 ? -22.897 -1.321 10.177 1.00 97.62 290 GLY A O 1
ATOM 2136 N N . GLU A 1 291 ? -22.094 -3.419 10.223 1.00 97.88 291 GLU A N 1
ATOM 2137 C CA . GLU A 1 291 ? -22.619 -3.698 11.562 1.00 97.88 291 GLU A CA 1
ATOM 2138 C C . GLU A 1 291 ? -21.845 -2.919 12.645 1.00 97.88 291 GLU A C 1
ATOM 2140 O O . GLU A 1 291 ? -20.671 -2.585 12.444 1.00 97.88 291 GLU A O 1
ATOM 2145 N N . PRO A 1 292 ? -22.469 -2.620 13.798 1.00 98.12 292 PRO A N 1
ATOM 2146 C CA . PRO A 1 292 ? -21.771 -2.005 14.918 1.00 98.12 292 PRO A CA 1
ATOM 2147 C C . PRO A 1 292 ? -20.778 -2.985 15.557 1.00 98.12 292 PRO A C 1
ATOM 2149 O O . PRO A 1 292 ? -21.131 -4.103 15.933 1.00 98.12 292 PRO A O 1
ATOM 2152 N N . VAL A 1 293 ? -19.543 -2.529 15.742 1.00 98.31 293 VAL A N 1
ATOM 2153 C CA . VAL A 1 293 ? -18.471 -3.260 16.423 1.00 98.31 293 VAL A CA 1
ATOM 2154 C C . VAL A 1 293 ? -17.968 -2.425 17.586 1.00 98.31 293 VAL A C 1
ATOM 2156 O O . VAL A 1 293 ? -17.698 -1.237 17.429 1.00 98.31 293 VAL A O 1
ATOM 2159 N N . THR A 1 294 ? -17.800 -3.059 18.744 1.00 98.31 294 THR A N 1
ATOM 2160 C CA . THR A 1 294 ? -17.199 -2.445 19.929 1.00 98.31 294 THR A CA 1
ATOM 2161 C C . THR A 1 294 ? -15.906 -3.168 20.290 1.00 98.31 294 THR A C 1
ATOM 2163 O O . THR A 1 294 ? -15.923 -4.364 20.569 1.00 98.31 294 THR A O 1
ATOM 2166 N N . VAL A 1 295 ? -14.789 -2.449 20.352 1.00 97.12 295 VAL A N 1
ATOM 2167 C CA . VAL A 1 295 ? -13.503 -2.963 20.840 1.00 97.12 295 VAL A CA 1
ATOM 2168 C C . VAL A 1 295 ? -13.273 -2.462 22.259 1.00 97.12 295 VAL A C 1
ATOM 2170 O O . VAL A 1 295 ? -13.145 -1.262 22.483 1.00 97.12 295 VAL A O 1
ATOM 2173 N N . LEU A 1 296 ? -13.238 -3.390 23.210 1.00 95.00 296 LEU A N 1
ATOM 2174 C CA . LEU A 1 296 ? -13.045 -3.168 24.641 1.00 95.00 296 LEU A CA 1
ATOM 2175 C C . LEU A 1 296 ? -11.586 -3.428 24.993 1.00 95.00 296 LEU A C 1
ATOM 2177 O O . LEU A 1 296 ? -11.119 -4.568 24.948 1.00 95.00 296 LEU A O 1
ATOM 2181 N N . LEU A 1 297 ? -10.865 -2.365 25.323 1.00 88.31 297 LEU A N 1
ATOM 2182 C CA . LEU A 1 297 ? -9.414 -2.390 25.504 1.00 88.31 297 LEU A CA 1
ATOM 2183 C C . LEU A 1 297 ? -9.034 -2.931 26.883 1.00 88.31 297 LEU A C 1
ATOM 2185 O O . LEU A 1 297 ? -8.097 -3.711 27.007 1.00 88.31 297 LEU A O 1
ATOM 2189 N N . ASP A 1 298 ? -9.821 -2.582 27.899 1.00 87.12 298 ASP A N 1
ATOM 2190 C CA . ASP A 1 298 ? -9.673 -3.039 29.282 1.00 87.12 298 ASP A CA 1
ATOM 2191 C C . ASP A 1 298 ? -9.855 -4.556 29.430 1.00 87.12 298 ASP A C 1
ATOM 2193 O O . ASP A 1 298 ? -9.159 -5.210 30.205 1.00 87.12 298 ASP A O 1
ATOM 2197 N N . ARG A 1 299 ? -10.786 -5.119 28.658 1.00 90.56 299 ARG A N 1
ATOM 2198 C CA . ARG A 1 299 ? -11.133 -6.544 28.676 1.00 90.56 299 ARG A CA 1
ATOM 2199 C C . ARG A 1 299 ? -10.488 -7.344 27.553 1.00 90.56 299 ARG A C 1
ATOM 2201 O O . ARG A 1 299 ? -10.606 -8.563 27.556 1.00 90.56 299 ARG A O 1
ATOM 2208 N N . CYS A 1 300 ? -9.817 -6.674 26.617 1.00 93.88 300 CYS A N 1
ATOM 2209 C CA . CYS A 1 300 ? -9.264 -7.271 25.404 1.00 93.88 300 CYS A CA 1
ATOM 2210 C C . CYS A 1 300 ? -10.314 -8.085 24.618 1.00 93.88 300 CYS A C 1
ATOM 2212 O O . CYS A 1 300 ? -10.098 -9.251 24.290 1.00 93.88 300 CYS A O 1
ATOM 2214 N N . ILE A 1 301 ? -11.476 -7.477 24.343 1.00 97.50 301 ILE A N 1
ATOM 2215 C CA . ILE A 1 301 ? -12.610 -8.114 23.648 1.00 97.50 301 ILE A CA 1
ATOM 2216 C C . ILE A 1 301 ? -13.026 -7.296 22.423 1.00 97.50 301 ILE A C 1
ATOM 2218 O O . ILE A 1 301 ? -13.212 -6.085 22.513 1.00 97.50 301 ILE A O 1
ATOM 2222 N N . VAL A 1 302 ? -13.258 -7.965 21.295 1.00 98.38 302 VAL A N 1
ATOM 2223 C CA . VAL A 1 302 ? -14.048 -7.440 20.174 1.00 98.38 302 VAL A CA 1
ATOM 2224 C C . VAL A 1 302 ? -15.475 -7.967 20.305 1.00 98.38 302 VAL A C 1
ATOM 2226 O O . VAL A 1 302 ? -15.689 -9.173 20.387 1.00 98.38 302 VAL A O 1
ATOM 2229 N N . ARG A 1 303 ? -16.462 -7.074 20.330 1.00 98.50 303 ARG A N 1
ATOM 2230 C CA . ARG A 1 303 ? -17.888 -7.399 20.424 1.00 98.50 303 ARG A CA 1
ATOM 2231 C C . ARG A 1 303 ? -18.613 -6.988 19.147 1.00 98.50 303 ARG A C 1
ATOM 2233 O O . ARG A 1 303 ? -18.469 -5.851 18.703 1.00 98.50 303 ARG A O 1
ATOM 2240 N N . CYS A 1 304 ? -19.432 -7.884 18.612 1.00 98.19 304 CYS A N 1
ATOM 2241 C CA . CYS A 1 304 ? -20.347 -7.631 17.495 1.00 98.19 304 CYS A CA 1
ATOM 2242 C C . CYS A 1 304 ? -21.671 -8.388 17.703 1.00 98.19 304 CYS A C 1
ATOM 2244 O O . CYS A 1 304 ? -21.890 -8.963 18.774 1.00 98.19 304 CYS A O 1
ATOM 2246 N N . ALA A 1 305 ? -22.558 -8.418 16.703 1.00 97.50 305 ALA A N 1
ATOM 2247 C CA . ALA A 1 305 ? -23.844 -9.111 16.813 1.00 97.50 305 ALA A CA 1
ATOM 2248 C C . ALA A 1 305 ? -23.707 -10.621 17.089 1.00 97.50 305 ALA A C 1
ATOM 2250 O O . ALA A 1 305 ? -24.576 -11.211 17.729 1.00 97.50 305 ALA A O 1
ATOM 2251 N N . ALA A 1 306 ? -22.615 -11.245 16.636 1.00 97.50 306 ALA A N 1
ATOM 2252 C CA . ALA A 1 306 ? -22.361 -12.672 16.831 1.00 97.50 306 ALA A CA 1
ATOM 2253 C C . ALA A 1 306 ? -21.861 -13.033 18.242 1.00 97.50 306 ALA A C 1
ATOM 2255 O O . ALA A 1 306 ? -21.859 -14.211 18.599 1.00 97.50 306 ALA A O 1
ATOM 2256 N N . GLY A 1 307 ? -21.434 -12.049 19.040 1.00 97.69 307 GLY A N 1
ATOM 2257 C CA . GLY A 1 307 ? -20.937 -12.262 20.396 1.00 97.69 307 GLY A CA 1
ATOM 2258 C C . GLY A 1 307 ? -19.645 -11.510 20.703 1.00 97.69 307 GLY A C 1
ATOM 2259 O O . GLY A 1 307 ? -19.353 -10.460 20.128 1.00 97.69 307 GLY A O 1
ATOM 2260 N N . GLU A 1 308 ? -18.890 -12.048 21.659 1.00 98.44 308 GLU A N 1
ATOM 2261 C CA . GLU A 1 308 ? -17.635 -11.488 22.158 1.00 98.44 308 GLU A CA 1
ATOM 2262 C C . GLU A 1 308 ? -16.464 -12.409 21.812 1.00 98.44 308 GLU A C 1
ATOM 2264 O O . GLU A 1 308 ? -16.517 -13.617 22.040 1.00 98.44 308 GLU A O 1
ATOM 2269 N N . PHE A 1 309 ? -15.392 -11.821 21.289 1.00 98.31 309 PHE A N 1
ATOM 2270 C CA . PHE A 1 309 ? -14.194 -12.519 20.843 1.00 98.31 309 PHE A CA 1
ATOM 2271 C C . PHE A 1 309 ? -12.973 -11.923 21.550 1.00 98.31 309 PHE A C 1
ATOM 2273 O O . PHE A 1 309 ? -12.706 -10.727 21.393 1.00 98.31 309 PHE A O 1
ATOM 2280 N N . PRO A 1 310 ? -12.234 -12.706 22.351 1.00 97.38 310 PRO A N 1
ATOM 2281 C CA . PRO A 1 310 ? -11.050 -12.204 23.030 1.00 97.38 310 PRO A CA 1
ATOM 2282 C C . PRO A 1 310 ? -9.894 -12.000 22.044 1.00 97.38 310 PRO A C 1
ATOM 2284 O O . PRO A 1 310 ? -9.756 -12.728 21.061 1.00 97.38 310 PRO A O 1
ATOM 2287 N N . PHE A 1 311 ? -9.021 -11.043 22.341 1.00 95.31 311 PHE A N 1
ATOM 2288 C CA . PHE A 1 311 ? -7.739 -10.868 21.661 1.00 95.31 311 PHE A CA 1
ATOM 2289 C C . PHE A 1 311 ? -6.585 -10.801 22.675 1.00 95.31 311 PHE A C 1
ATOM 2291 O O . PHE A 1 311 ? -6.815 -10.512 23.851 1.00 95.31 311 PHE A O 1
ATOM 2298 N N . PRO A 1 312 ? -5.336 -11.098 22.268 1.00 89.94 312 PRO A N 1
ATOM 2299 C CA . PRO A 1 312 ? -4.203 -11.077 23.189 1.00 89.94 312 PRO A CA 1
ATOM 2300 C C . PRO A 1 312 ? -3.970 -9.686 23.799 1.00 89.94 312 PRO A C 1
ATOM 2302 O O . PRO A 1 312 ? -4.076 -8.689 23.081 1.00 89.94 312 PRO A O 1
ATOM 2305 N N . PRO A 1 313 ? -3.588 -9.594 25.086 1.00 87.88 313 PRO A N 1
ATOM 2306 C CA . PRO A 1 313 ? -3.298 -8.312 25.709 1.00 87.88 313 PRO A CA 1
ATOM 2307 C C . PRO A 1 313 ? -2.104 -7.628 25.041 1.00 87.88 313 PRO A C 1
ATOM 2309 O O . PRO A 1 313 ? -1.151 -8.271 24.587 1.00 87.88 313 PRO A O 1
ATOM 2312 N N . LEU A 1 314 ? -2.142 -6.299 25.018 1.00 84.56 314 LEU A N 1
ATOM 2313 C CA . LEU A 1 314 ? -1.033 -5.491 24.527 1.00 84.56 314 LEU A CA 1
ATOM 2314 C C . LEU A 1 314 ? 0.163 -5.619 25.471 1.00 84.56 314 LEU A C 1
ATOM 2316 O O . LEU A 1 314 ? 0.010 -5.644 26.693 1.00 84.56 314 LEU A O 1
ATOM 2320 N N . SER A 1 315 ? 1.375 -5.662 24.915 1.00 88.75 315 SER A N 1
ATOM 2321 C CA . SER A 1 315 ? 2.568 -5.577 25.758 1.00 88.75 315 SER A CA 1
ATOM 2322 C C . SER A 1 315 ? 2.632 -4.202 26.441 1.00 88.75 315 SER A C 1
ATOM 2324 O O . SER A 1 315 ? 2.181 -3.218 25.846 1.00 88.75 315 SER A O 1
ATOM 2326 N N . PRO A 1 316 ? 3.240 -4.084 27.638 1.00 88.12 316 PRO A N 1
ATOM 2327 C CA . PRO A 1 316 ? 3.298 -2.814 28.367 1.00 88.12 316 PRO A CA 1
ATOM 2328 C C . PRO A 1 316 ? 3.872 -1.658 27.539 1.00 88.12 316 PRO A C 1
ATOM 2330 O O . PRO A 1 316 ? 3.367 -0.543 27.586 1.00 88.12 316 PRO A O 1
ATOM 2333 N N . SER A 1 317 ? 4.890 -1.932 26.718 1.00 88.88 317 SER A N 1
ATOM 2334 C CA . SER A 1 317 ? 5.483 -0.926 25.831 1.00 88.88 317 SER A CA 1
ATOM 2335 C C . SER A 1 317 ? 4.539 -0.490 24.710 1.00 88.88 317 SER A C 1
ATOM 2337 O O . SER A 1 317 ? 4.519 0.683 24.360 1.00 88.88 317 SER A O 1
ATOM 2339 N N . VAL A 1 318 ? 3.760 -1.411 24.131 1.00 89.44 318 VAL A N 1
ATOM 2340 C CA . VAL A 1 318 ? 2.774 -1.068 23.092 1.00 89.44 318 VAL A CA 1
ATOM 2341 C C . VAL A 1 318 ? 1.619 -0.277 23.697 1.00 89.44 318 VAL A C 1
ATOM 2343 O O . VAL A 1 318 ? 1.223 0.729 23.116 1.00 89.44 318 VAL A O 1
ATOM 2346 N N . ALA A 1 319 ? 1.128 -0.690 24.868 1.00 88.31 319 ALA A N 1
ATOM 2347 C CA . ALA A 1 319 ? 0.097 0.037 25.601 1.00 88.31 319 ALA A CA 1
ATOM 2348 C C . ALA A 1 319 ? 0.542 1.478 25.898 1.00 88.31 319 ALA A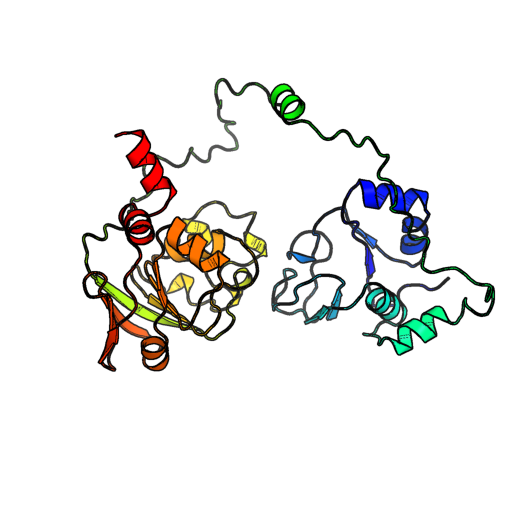 C 1
ATOM 2350 O O . ALA A 1 319 ? -0.138 2.411 25.491 1.00 88.31 319 ALA A O 1
ATOM 2351 N N . ALA A 1 320 ? 1.745 1.669 26.455 1.00 89.69 320 ALA A N 1
ATOM 2352 C CA . ALA A 1 320 ? 2.283 2.998 26.756 1.00 89.69 320 ALA A CA 1
ATOM 2353 C C . ALA A 1 320 ? 2.390 3.913 25.521 1.00 89.69 320 ALA A C 1
ATOM 2355 O O . ALA A 1 320 ? 2.093 5.106 25.598 1.00 89.69 320 ALA A O 1
ATOM 2356 N N . ILE A 1 321 ? 2.790 3.357 24.371 1.00 91.88 321 ILE A N 1
ATOM 2357 C CA . ILE A 1 321 ? 2.843 4.099 23.105 1.00 91.88 321 ILE A CA 1
ATOM 2358 C C . ILE A 1 321 ? 1.438 4.552 22.690 1.00 91.88 321 ILE A C 1
ATOM 2360 O O . ILE A 1 321 ? 1.241 5.718 22.350 1.00 91.88 321 ILE A O 1
ATOM 2364 N N . LEU A 1 322 ? 0.464 3.641 22.707 1.00 89.31 322 LEU A N 1
ATOM 2365 C CA . LEU A 1 322 ? -0.905 3.932 22.285 1.00 89.31 322 LEU A CA 1
ATOM 2366 C C . LEU A 1 322 ? -1.604 4.907 23.245 1.00 89.31 322 LEU A C 1
ATOM 2368 O O . LEU A 1 322 ? -2.250 5.841 22.776 1.00 89.31 322 LEU A O 1
ATOM 2372 N N . ASP A 1 323 ? -1.396 4.761 24.557 1.00 87.62 323 ASP A N 1
ATOM 2373 C CA . ASP A 1 323 ? -1.923 5.651 25.606 1.00 87.62 323 ASP A CA 1
ATOM 2374 C C . ASP A 1 323 ? -1.392 7.081 25.473 1.00 87.62 323 ASP A C 1
ATOM 2376 O O . ASP A 1 323 ? -2.072 8.060 25.786 1.00 87.62 323 ASP A O 1
ATOM 2380 N N . ALA A 1 324 ? -0.161 7.230 24.984 1.00 89.81 324 ALA A N 1
ATOM 2381 C CA . ALA A 1 324 ? 0.398 8.537 24.680 1.00 89.81 324 ALA A CA 1
ATOM 2382 C C . ALA A 1 324 ? -0.155 9.142 23.377 1.00 89.81 324 ALA A C 1
ATOM 2384 O O . ALA A 1 324 ? 0.073 10.326 23.126 1.00 89.81 324 ALA A O 1
ATOM 2385 N N . GLY A 1 325 ? -0.881 8.367 22.565 1.00 88.31 325 GLY A N 1
ATOM 2386 C CA . GLY A 1 325 ? -1.342 8.746 21.229 1.00 88.31 325 GLY A CA 1
ATOM 2387 C C . GLY A 1 325 ? -0.301 8.532 20.127 1.00 88.31 325 GLY A C 1
ATOM 2388 O O . GLY A 1 325 ? -0.426 9.128 19.058 1.00 88.31 325 GLY A O 1
ATOM 2389 N N . GLY A 1 326 ? 0.727 7.721 20.387 1.00 92.75 326 GLY A N 1
ATOM 2390 C CA . GLY A 1 326 ? 1.815 7.402 19.467 1.00 92.75 326 GLY A CA 1
ATOM 2391 C C . GLY A 1 326 ? 3.201 7.510 20.109 1.00 92.75 326 GLY A C 1
ATOM 2392 O O . GLY A 1 326 ? 3.384 8.042 21.206 1.00 92.75 326 GLY A O 1
ATOM 2393 N N . LEU A 1 327 ? 4.212 7.029 19.384 1.00 93.56 327 LEU A N 1
ATOM 2394 C CA . LEU A 1 327 ? 5.590 6.929 19.863 1.00 93.56 327 LEU A CA 1
ATOM 2395 C C . LEU A 1 327 ? 6.216 8.313 20.066 1.00 93.56 327 LEU A C 1
ATOM 2397 O O . LEU A 1 327 ? 6.842 8.555 21.092 1.00 93.56 327 LEU A O 1
ATOM 2401 N N . LEU A 1 328 ? 6.024 9.236 19.119 1.00 92.38 328 LEU A N 1
ATOM 2402 C CA . LEU A 1 328 ? 6.547 10.601 19.243 1.00 92.38 328 LEU A CA 1
ATOM 2403 C C . LEU A 1 328 ? 5.936 11.354 20.441 1.00 92.38 328 LEU A C 1
ATOM 2405 O O . LEU A 1 328 ? 6.706 11.890 21.238 1.00 92.38 328 LEU A O 1
ATOM 2409 N N . PRO A 1 329 ? 4.600 11.370 20.640 1.00 92.12 329 PRO A N 1
ATOM 2410 C CA . PRO A 1 329 ? 4.004 11.892 21.869 1.00 92.12 329 PRO A CA 1
ATOM 2411 C C . PRO A 1 329 ? 4.557 11.265 23.156 1.00 92.12 329 PRO A C 1
ATOM 2413 O O . PRO A 1 329 ? 4.802 11.987 24.122 1.00 92.12 329 PRO A O 1
ATOM 2416 N N . MET A 1 330 ? 4.774 9.945 23.177 1.00 92.56 330 MET A N 1
ATOM 2417 C CA . MET A 1 330 ? 5.336 9.243 24.336 1.00 92.56 330 MET A CA 1
ATOM 2418 C C . MET A 1 330 ? 6.745 9.747 24.672 1.00 92.56 330 MET A C 1
ATOM 2420 O O . MET A 1 330 ? 7.024 10.067 25.824 1.00 92.56 330 MET A O 1
ATOM 2424 N N . LEU A 1 331 ? 7.615 9.854 23.664 1.00 91.19 331 LEU A N 1
ATOM 2425 C CA . LEU A 1 331 ? 8.997 10.304 23.843 1.00 91.19 331 LEU A CA 1
ATOM 2426 C C . LEU A 1 331 ? 9.068 11.766 24.304 1.00 91.19 331 LEU A C 1
ATOM 2428 O O . LEU A 1 331 ? 9.803 12.066 25.237 1.00 91.19 331 LEU A O 1
ATOM 2432 N N . ARG A 1 332 ? 8.237 12.656 23.742 1.00 91.06 332 ARG A N 1
ATOM 2433 C CA . ARG A 1 332 ? 8.175 14.064 24.180 1.00 91.06 332 ARG A CA 1
ATOM 2434 C C . ARG A 1 332 ? 7.764 14.208 25.645 1.00 91.06 332 ARG A C 1
ATOM 2436 O O . ARG A 1 332 ? 8.276 15.081 26.333 1.00 91.06 332 ARG A O 1
ATOM 2443 N N . LYS A 1 333 ? 6.845 13.367 26.134 1.00 85.12 333 LYS A N 1
ATOM 2444 C CA . LYS A 1 333 ? 6.456 13.369 27.555 1.00 85.12 333 LYS A CA 1
ATOM 2445 C C . LYS A 1 333 ? 7.607 12.927 28.462 1.00 85.12 333 LYS A C 1
ATOM 2447 O O . LYS A 1 333 ? 7.744 13.488 29.540 1.00 85.12 333 LYS A O 1
ATOM 2452 N N . ALA A 1 334 ? 8.411 11.959 28.023 1.00 79.69 334 ALA A N 1
ATOM 2453 C CA . ALA A 1 334 ? 9.546 11.443 28.788 1.00 79.69 334 ALA A CA 1
ATOM 2454 C C . ALA A 1 334 ? 10.739 12.415 28.848 1.00 79.69 334 ALA A C 1
ATOM 2456 O O . ALA A 1 334 ? 11.491 12.389 29.811 1.00 79.69 334 ALA A O 1
ATOM 2457 N N . GLU A 1 335 ? 10.922 13.277 27.843 1.00 72.81 335 GLU A N 1
ATOM 2458 C CA . GLU A 1 335 ? 11.967 14.318 27.857 1.00 72.81 335 GLU A CA 1
ATOM 2459 C C . GLU A 1 335 ? 11.630 15.505 28.777 1.00 72.81 335 GLU A C 1
ATOM 2461 O O . GLU A 1 335 ? 12.518 16.265 29.157 1.00 72.81 335 GLU A O 1
ATOM 2466 N N . LEU A 1 336 ? 10.351 15.676 29.123 1.00 63.91 336 LEU A N 1
ATOM 2467 C CA . LEU A 1 336 ? 9.851 16.763 29.973 1.00 63.91 336 LEU A CA 1
ATOM 2468 C C . LEU A 1 336 ? 9.685 16.359 31.452 1.00 63.91 336 LEU A C 1
ATOM 2470 O O . LEU A 1 336 ? 9.271 17.197 32.256 1.00 63.91 336 LEU A O 1
ATOM 2474 N N . SER A 1 337 ? 9.970 15.099 31.801 1.00 53.28 337 SER A N 1
ATOM 2475 C CA . SER A 1 337 ? 9.858 14.512 33.149 1.00 53.28 337 SER A CA 1
ATOM 2476 C C . SER A 1 337 ? 11.221 14.235 33.766 1.00 53.28 337 SER A C 1
ATOM 2478 O O . SER A 1 337 ? 11.385 14.520 34.971 1.00 53.28 337 SER A O 1
#

pLDDT: mean 83.54, std 21.29, range [30.73, 98.81]

Sequence (337 aa):
MRHVAEGTRLLVIPASSEVLQAALEAGYITTFLAAGAMLGTPGCGPCMGNHLGIPANGETVISTANRNFRGRMGNPEASIYLASPAVVAASAVLGRIGTISDVRSVASHRLQIEDSERNLENDSEVAMSGQAGRMTPQDAWQAAPILTSVAANPANQNPAPSDNLPSSSLNLQSSAVTGRAWRYGDDVNTDVIFPGKYTYTIKDEAEMARHALEDLDPTFAANVQPDDVIVAGRNWGCGSSREQAVTSLRAAGIRVIVAQSFARIFFRNAVNNGLLPVVCPEAVAAIQPGEPVTVLLDRCIVRCAAGEFPFPPLSPSVAAILDAGGLLPMLRKAELS

Radius of gyration: 25.59 Å; chains: 1; bounding box: 61×55×68 Å